Protein AF-0000000086765419 (afdb_homodimer)

Nearest PDB structures (foldseek):
  8h0s-assembly2_B  TM=5.402E-01  e=1.081E+00  Bacillus subtilis subsp. subtilis str. 168
  8uce-assembly1_B-2  TM=3.178E-01  e=6.151E-01  Palaeococcus pacificus DY20341
  8ucg-assembly1_B  TM=3.164E-01  e=6.151E-01  Palaeococcus pacificus DY20341
  8uch-assembly1_A-2  TM=3.192E-01  e=7.904E-01  Palaeococcus pacificus DY20341
  8ucf-assembly1_A  TM=3.207E-01  e=1.081E+00  Palaeococcus pacificus DY20341

InterPro domains:
  IPR036867 R3H domain superfamily [SSF82708] (39-139)
  IPR039629 R3H domain-containing protein 4 [PTHR32019] (13-145)

Foldseek 3Di:
DVVVVVVVVVVVVVVVQPPDDDVSVVVVVVVVVVVVVVLVVDDPVVNVVVVVVPCLVVLVVLLVVVVVCLVPDDAPDKDKDWDADPVSVVSSCVSCVVQQKDKDWDWDDDDPDITIMIIIHHDNPDRRDDDPQHPSNVVVCVVVVND/DVVVVVVVVVVVVVVVQPPDDPVSVVVVVVVVVVVVVVLVVDDPVVNVVVVVVPCLVVLVVLLVVVVVCLVPDDAPDKDKDWDADPVSVVSSCVSCVVQQKDKDWDWDDDDPDITIMMIIHHDNPDRRDDDPQHPSNVVVCVVVVND

Secondary structure (DSSP, 8-state):
-HHHHHHHHHHHHHHHHHTS-HHHHHHHHHHHHHHHHHHHHS-HHHHHHHHHTT-HHHHHHHHHHHHHHHHH--TT-EEEE---SHHHHHHHHHHHHHTTEEEEEEEEEETTEEEEEEEEEE-SSS-----SS-HHHHHHHHHTT--/-HHHHHHHHHHHHHHHHHTS-HHHHHHHHHHHHHHHHHHHHS-HHHHHHHHHTT-HHHHHHHHHHHHHHHHH--TT-EEEE---SHHHHHHHHHHHHHTTEEEEEEEEEETTEEEEEEEEEE-SSS-----SS-HHHHHHHHHTT--

pLDDT: mean 82.77, std 20.21, range [25.3, 98.31]

Structure (mmCIF, N/CA/C/O backbone):
data_AF-0000000086765419-model_v1
#
loop_
_entity.id
_entity.type
_entity.pdbx_description
1 polymer 'R3H-associated N-terminal domain-containing protein'
#
loop_
_atom_site.group_PDB
_atom_site.id
_atom_site.type_symbol
_atom_site.label_atom_id
_atom_site.label_alt_id
_atom_site.label_comp_id
_atom_site.label_asym_id
_atom_site.label_entity_id
_atom_site.label_seq_id
_atom_site.pdbx_PDB_ins_code
_atom_site.Cartn_x
_atom_site.Cartn_y
_atom_site.Cartn_z
_atom_site.occupancy
_atom_site.B_iso_or_equiv
_atom_site.auth_seq_id
_atom_site.auth_comp_id
_atom_site.auth_asym_id
_atom_site.auth_atom_id
_atom_site.pdbx_PDB_model_num
ATOM 1 N N . MET A 1 1 ? 11.898 -4.883 -21.031 1 25.3 1 MET A N 1
ATOM 2 C CA . MET A 1 1 ? 11.578 -3.662 -21.766 1 25.3 1 MET A CA 1
ATOM 3 C C . MET A 1 1 ? 10.797 -2.691 -20.891 1 25.3 1 MET A C 1
ATOM 5 O O . MET A 1 1 ? 11.008 -1.48 -20.938 1 25.3 1 MET A O 1
ATOM 9 N N . GLY A 1 2 ? 9.953 -3.377 -19.969 1 27.67 2 GLY A N 1
ATOM 10 C CA . GLY A 1 2 ? 9.031 -2.561 -19.203 1 27.67 2 GLY A CA 1
ATOM 11 C C . GLY A 1 2 ? 9.688 -1.867 -18.031 1 27.67 2 GLY A C 1
ATOM 12 O O . GLY A 1 2 ? 9.367 -0.717 -17.719 1 27.67 2 GLY A O 1
ATOM 13 N N . VAL A 1 3 ? 10.648 -2.451 -17.406 1 37.22 3 VAL A N 1
ATOM 14 C CA . VAL A 1 3 ? 11.398 -1.796 -16.328 1 37.22 3 VAL A CA 1
ATOM 15 C C . VAL A 1 3 ? 12.289 -0.704 -16.922 1 37.22 3 VAL A C 1
ATOM 17 O O . VAL A 1 3 ? 12.539 0.318 -16.281 1 37.22 3 VAL A O 1
ATOM 20 N N . LYS A 1 4 ? 12.812 -0.975 -18.156 1 37.88 4 LYS A N 1
ATOM 21 C CA . LYS A 1 4 ? 13.648 -0.002 -18.844 1 37.88 4 LYS A CA 1
ATOM 22 C C . LYS A 1 4 ? 12.844 1.217 -19.281 1 37.88 4 LYS A C 1
ATOM 24 O O . LYS A 1 4 ? 13.336 2.346 -19.234 1 37.88 4 LYS A O 1
ATOM 29 N N . PHE A 1 5 ? 11.625 0.932 -19.609 1 36.12 5 PHE A N 1
ATOM 30 C CA . PHE A 1 5 ? 10.781 2.012 -20.125 1 36.12 5 PHE A CA 1
ATOM 31 C C . PHE A 1 5 ? 10.375 2.951 -19 1 36.12 5 PHE A C 1
ATOM 33 O O . PHE A 1 5 ? 10.406 4.172 -19.156 1 36.12 5 PHE A O 1
ATOM 40 N N . LEU A 1 6 ? 10.031 2.348 -17.844 1 35.12 6 LEU A N 1
ATOM 41 C CA . LEU A 1 6 ? 9.633 3.221 -16.75 1 35.12 6 LEU A CA 1
ATOM 42 C C . LEU A 1 6 ? 10.828 3.996 -16.203 1 35.12 6 LEU A C 1
ATOM 44 O O . LEU A 1 6 ? 10.703 5.172 -15.859 1 35.12 6 LEU A O 1
ATOM 48 N N . LYS A 1 7 ? 11.969 3.373 -16.234 1 38.31 7 LYS A N 1
ATOM 49 C CA . LYS A 1 7 ? 13.211 4.074 -15.914 1 38.31 7 LYS A CA 1
ATOM 50 C C . LYS A 1 7 ? 13.469 5.207 -16.906 1 38.31 7 LYS A C 1
ATOM 52 O O . LYS A 1 7 ? 13.891 6.297 -16.516 1 38.31 7 LYS A O 1
ATOM 57 N N . PHE A 1 8 ? 13.18 4.906 -18.125 1 38.75 8 PHE A N 1
ATOM 58 C CA . PHE A 1 8 ? 13.469 5.855 -19.203 1 38.75 8 PHE A CA 1
ATOM 59 C C . PHE A 1 8 ? 12.531 7.055 -19.125 1 38.75 8 PHE A C 1
ATOM 61 O O . PHE A 1 8 ? 12.961 8.195 -19.312 1 38.75 8 PHE A O 1
ATOM 68 N N . ILE A 1 9 ? 11.273 6.84 -18.922 1 40.09 9 ILE A N 1
ATOM 69 C CA . ILE A 1 9 ? 10.352 7.973 -18.875 1 40.09 9 ILE A CA 1
ATOM 70 C C . ILE A 1 9 ? 10.664 8.836 -17.656 1 40.09 9 ILE A C 1
ATOM 72 O O . ILE A 1 9 ? 10.648 10.07 -17.75 1 40.09 9 ILE A O 1
ATOM 76 N N . TRP A 1 10 ? 11.117 8.195 -16.656 1 38.34 10 TRP A N 1
ATOM 77 C CA . TRP A 1 10 ? 11.414 8.906 -15.422 1 38.34 10 TRP A CA 1
ATOM 78 C C . TRP A 1 10 ? 12.711 9.695 -15.539 1 38.34 10 TRP A C 1
ATOM 80 O O . TRP A 1 10 ? 12.781 10.852 -15.117 1 38.34 10 TRP A O 1
ATOM 90 N N . VAL A 1 11 ? 13.672 9.141 -16.219 1 43.53 11 VAL A N 1
ATOM 91 C CA . VAL A 1 11 ? 14.93 9.844 -16.469 1 43.53 11 VAL A CA 1
ATOM 92 C C . VAL A 1 11 ? 14.688 11.031 -17.391 1 43.53 11 VAL A C 1
ATOM 94 O O . VAL A 1 11 ? 15.273 12.102 -17.203 1 43.53 11 VAL A O 1
ATOM 97 N N . THR A 1 12 ? 13.836 10.797 -18.281 1 42.25 12 THR A N 1
ATOM 98 C CA . THR A 1 12 ? 13.617 11.875 -19.234 1 42.25 12 THR A CA 1
ATOM 99 C C . THR A 1 12 ? 12.891 13.047 -18.578 1 42.25 12 THR A C 1
ATOM 101 O O . THR A 1 12 ? 13.18 14.211 -18.875 1 42.25 12 THR A O 1
ATOM 104 N N . ILE A 1 13 ? 11.961 12.773 -17.688 1 42.94 13 ILE A N 1
ATOM 105 C CA . ILE A 1 13 ? 11.227 13.867 -17.062 1 42.94 13 ILE A CA 1
ATOM 106 C C . ILE A 1 13 ? 12.133 14.602 -16.078 1 42.94 13 ILE A C 1
ATOM 108 O O . ILE A 1 13 ? 12.148 15.836 -16.031 1 42.94 13 ILE A O 1
ATOM 112 N N . ILE A 1 14 ? 12.977 13.859 -15.438 1 41.88 14 ILE A N 1
ATOM 113 C CA . ILE A 1 14 ? 13.891 14.5 -14.5 1 41.88 14 ILE A CA 1
ATOM 114 C C . ILE A 1 14 ? 14.898 15.359 -15.266 1 41.88 14 ILE A C 1
ATOM 116 O O . ILE A 1 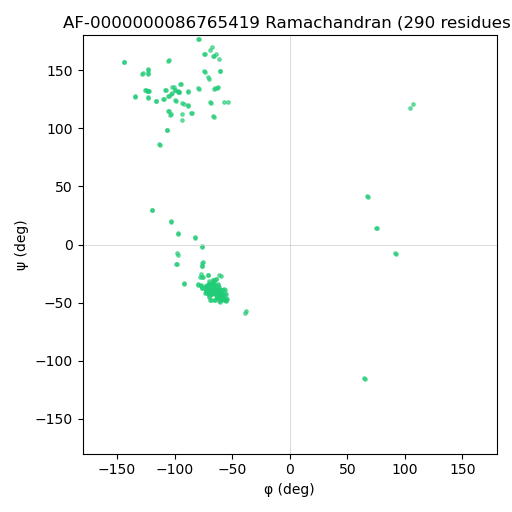14 ? 15.188 16.484 -14.875 1 41.88 14 ILE A O 1
ATOM 120 N N . LYS A 1 15 ? 15.453 14.758 -16.281 1 43.38 15 LYS A N 1
ATOM 121 C CA . LYS A 1 15 ? 16.438 15.516 -17.047 1 43.38 15 LYS A CA 1
ATOM 122 C C . LYS A 1 15 ? 15.836 16.812 -17.578 1 43.38 15 LYS A C 1
ATOM 124 O O . LYS A 1 15 ? 16.516 17.844 -17.625 1 43.38 15 LYS A O 1
ATOM 129 N N . ALA A 1 16 ? 14.602 16.641 -17.969 1 39.47 16 ALA A N 1
ATOM 130 C CA . ALA A 1 16 ? 13.961 17.859 -18.484 1 39.47 16 ALA A CA 1
ATOM 131 C C . ALA A 1 16 ? 13.789 18.906 -17.391 1 39.47 16 ALA A C 1
ATOM 133 O O . ALA A 1 16 ? 13.93 20.094 -17.625 1 39.47 16 ALA A O 1
ATOM 134 N N . LEU A 1 17 ? 13.523 18.438 -16.141 1 41.81 17 LEU A N 1
ATOM 135 C CA . LEU A 1 17 ? 13.344 19.391 -15.047 1 41.81 17 LEU A CA 1
ATOM 136 C C . LEU A 1 17 ? 14.695 19.922 -14.562 1 41.81 17 LEU A C 1
ATOM 138 O O . LEU A 1 17 ? 14.758 20.984 -13.953 1 41.81 17 LEU A O 1
ATOM 142 N N . GLU A 1 18 ? 15.719 19.188 -14.695 1 45.47 18 GLU A N 1
ATOM 143 C CA . GLU A 1 18 ? 17.047 19.625 -14.266 1 45.47 18 GLU A CA 1
ATOM 144 C C . GLU A 1 18 ? 17.562 20.781 -15.117 1 45.47 18 GLU A C 1
ATOM 146 O O . GLU A 1 18 ? 18.484 21.484 -14.719 1 45.47 18 GLU A O 1
ATOM 151 N N . SER A 1 19 ? 17.266 20.859 -16.312 1 39.88 19 SER A N 1
ATOM 152 C CA . SER A 1 19 ? 17.922 21.859 -17.125 1 39.88 19 SER A CA 1
ATOM 153 C C . SER A 1 19 ? 17.547 23.281 -16.688 1 39.88 19 SER A C 1
ATOM 155 O O . SER A 1 19 ? 18.047 24.266 -17.234 1 39.88 19 SER A O 1
ATOM 157 N N . SER A 1 20 ? 16.375 23.547 -16.172 1 43.56 20 SER A N 1
ATOM 158 C CA . SER A 1 20 ? 16.125 24.984 -16.172 1 43.56 20 SER A CA 1
ATOM 159 C C . SER A 1 20 ? 17.031 25.688 -15.172 1 43.56 20 SER A C 1
ATOM 161 O O . SER A 1 20 ? 17.531 25.078 -14.219 1 43.56 20 SER A O 1
ATOM 163 N N . SER A 1 21 ? 17.188 27.219 -15.164 1 47 21 SER A N 1
ATOM 164 C CA . SER A 1 21 ? 18.094 28.328 -14.875 1 47 21 SER A CA 1
ATOM 165 C C . SER A 1 21 ? 18.453 28.391 -13.398 1 47 21 SER A C 1
ATOM 167 O O . SER A 1 21 ? 17.75 27.797 -12.562 1 47 21 SER A O 1
ATOM 169 N N . SER A 1 22 ? 19.531 29.141 -12.945 1 48.66 22 SER A N 1
ATOM 170 C CA . SER A 1 22 ? 20.219 29.438 -11.695 1 48.66 22 SER A CA 1
ATOM 171 C C . SER A 1 22 ? 19.234 29.594 -10.539 1 48.66 22 SER A C 1
ATOM 173 O O . SER A 1 22 ? 19.438 29.047 -9.461 1 48.66 22 SER A O 1
ATOM 175 N N . LYS A 1 23 ? 18.266 30.547 -10.594 1 52.06 23 LYS A N 1
ATOM 176 C CA . LYS A 1 23 ? 17.25 30.812 -9.594 1 52.06 23 LYS A CA 1
ATOM 177 C C . LYS A 1 23 ? 16.344 29.609 -9.391 1 52.06 23 LYS A C 1
ATOM 179 O O . LYS A 1 23 ? 15.836 29.375 -8.281 1 52.06 23 LYS A O 1
ATOM 184 N N . ARG A 1 24 ? 16.266 28.844 -10.422 1 54.75 24 ARG A N 1
ATOM 185 C CA . ARG A 1 24 ? 15.43 27.641 -10.375 1 54.75 24 ARG A CA 1
ATOM 186 C C . ARG A 1 24 ? 16.094 26.547 -9.555 1 54.75 24 ARG A C 1
ATOM 188 O O . ARG A 1 24 ? 15.43 25.812 -8.828 1 54.75 24 ARG A O 1
ATOM 195 N N . LYS A 1 25 ? 17.406 26.703 -9.617 1 62.25 25 LYS A N 1
ATOM 196 C CA . LYS A 1 25 ? 18.156 25.719 -8.836 1 62.25 25 LYS A CA 1
ATOM 197 C C . LYS A 1 25 ? 18.031 26 -7.34 1 62.25 25 LYS A C 1
ATOM 199 O O . LYS A 1 25 ? 17.891 25.062 -6.543 1 62.25 25 LYS A O 1
ATOM 204 N N . GLY A 1 26 ? 18.062 27.359 -7.043 1 64.62 26 GLY A N 1
ATOM 205 C CA . GLY A 1 26 ? 17.922 27.719 -5.637 1 64.62 26 GLY A CA 1
ATOM 206 C C . GLY A 1 26 ? 16.578 27.312 -5.055 1 64.62 26 GLY A C 1
ATOM 207 O O . GLY A 1 26 ? 16.5 26.828 -3.93 1 64.62 26 GLY A O 1
ATOM 208 N N . ARG A 1 27 ? 15.555 27.578 -5.727 1 75.56 27 ARG A N 1
ATOM 209 C CA . ARG A 1 27 ? 14.203 27.266 -5.285 1 75.56 27 ARG A CA 1
ATOM 210 C C . ARG A 1 27 ? 13.969 25.75 -5.25 1 75.56 27 ARG A C 1
ATOM 212 O O . ARG A 1 27 ? 13.32 25.25 -4.336 1 75.56 27 ARG A O 1
ATOM 219 N N . VAL A 1 28 ? 14.594 25.094 -6.234 1 73.62 28 VAL A N 1
ATOM 220 C CA . VAL A 1 28 ? 14.461 23.641 -6.277 1 73.62 28 VAL A CA 1
ATOM 221 C C . VAL A 1 28 ? 15.133 23.031 -5.051 1 73.62 28 VAL A C 1
ATOM 223 O O . VAL A 1 28 ? 14.594 22.109 -4.43 1 73.62 28 VAL A O 1
ATOM 226 N N . ASP A 1 29 ? 16.172 23.656 -4.68 1 80.81 29 ASP A N 1
ATOM 227 C CA . ASP A 1 29 ? 16.891 23.156 -3.514 1 80.81 29 ASP A CA 1
ATOM 228 C C . ASP A 1 29 ? 16.109 23.438 -2.229 1 80.81 29 ASP A C 1
ATOM 230 O O . ASP A 1 29 ? 16.078 22.594 -1.326 1 80.81 29 ASP A O 1
ATOM 234 N N . ALA A 1 30 ? 15.508 24.562 -2.15 1 87.69 30 ALA A N 1
ATOM 235 C CA . ALA A 1 30 ? 14.727 24.906 -0.968 1 87.69 30 ALA A CA 1
ATOM 236 C C . ALA A 1 30 ? 13.516 23.984 -0.831 1 87.69 30 ALA A C 1
ATOM 238 O O . ALA A 1 30 ? 13.18 23.547 0.273 1 87.69 30 ALA A O 1
ATOM 239 N N . ASP A 1 31 ? 12.938 23.672 -1.945 1 87.5 31 ASP A N 1
ATOM 240 C CA . ASP A 1 31 ? 11.789 22.781 -1.94 1 87.5 31 ASP A CA 1
ATOM 241 C C . ASP A 1 31 ? 12.188 21.375 -1.508 1 87.5 31 ASP A C 1
ATOM 243 O O . ASP A 1 31 ? 11.453 20.719 -0.766 1 87.5 31 ASP A O 1
ATOM 247 N N . LYS A 1 32 ? 13.297 20.953 -1.994 1 85.75 32 LYS A N 1
ATOM 248 C CA . LYS A 1 32 ? 13.797 19.641 -1.629 1 85.75 32 LYS A CA 1
ATOM 249 C C . LYS A 1 32 ? 14.078 19.547 -0.132 1 85.75 32 LYS A C 1
ATOM 251 O O . LYS A 1 32 ? 13.711 18.562 0.518 1 85.75 32 LYS A O 1
ATOM 256 N N . MET A 1 33 ? 14.633 20.562 0.408 1 89.19 33 MET A N 1
ATOM 257 C CA . MET A 1 33 ? 14.953 20.562 1.833 1 89.19 33 MET A CA 1
ATOM 258 C C . MET A 1 33 ? 13.68 20.609 2.674 1 89.19 33 MET A C 1
ATOM 260 O O . MET A 1 33 ? 13.602 19.953 3.723 1 89.19 33 MET A O 1
ATOM 264 N N . ALA A 1 34 ? 12.758 21.344 2.238 1 90.62 34 ALA A N 1
ATOM 265 C CA . ALA A 1 34 ? 11.508 21.469 2.973 1 90.62 34 ALA A CA 1
ATOM 266 C C . ALA A 1 34 ? 10.789 20.125 3.057 1 90.62 34 ALA A C 1
ATOM 268 O O . ALA A 1 34 ? 10.281 19.75 4.117 1 90.62 34 ALA A O 1
ATOM 269 N N . VAL A 1 35 ? 10.797 19.438 1.928 1 91.69 35 VAL A N 1
ATOM 270 C CA . VAL A 1 35 ? 10.07 18.172 1.899 1 91.69 35 VAL A CA 1
ATOM 271 C C . VAL A 1 35 ? 10.828 17.109 2.699 1 91.69 35 VAL A C 1
ATOM 273 O O . VAL A 1 35 ? 10.219 16.281 3.373 1 91.69 35 VAL A O 1
ATOM 276 N N . LEU A 1 36 ? 12.086 17.156 2.633 1 91 36 LEU A N 1
ATOM 277 C CA . LEU A 1 36 ? 12.875 16.203 3.416 1 91 36 LEU A CA 1
ATOM 278 C C . LEU A 1 36 ? 12.68 16.453 4.91 1 91 36 LEU A C 1
ATOM 280 O O . LEU A 1 36 ? 12.562 15.492 5.684 1 91 36 LEU A O 1
ATOM 284 N N . THR A 1 37 ? 12.609 17.672 5.281 1 91.31 37 THR A N 1
ATOM 285 C CA . THR A 1 37 ? 12.352 18.031 6.672 1 91.31 37 THR A CA 1
ATOM 286 C C . THR A 1 37 ? 10.969 17.531 7.102 1 91.31 37 THR A C 1
ATOM 288 O O . THR A 1 37 ? 10.805 17 8.195 1 91.31 37 THR A O 1
ATOM 291 N N . ALA A 1 38 ? 9.992 17.75 6.266 1 93.94 38 ALA A N 1
ATOM 292 C CA . ALA A 1 38 ? 8.633 17.281 6.539 1 93.94 38 ALA A CA 1
ATOM 293 C C . ALA A 1 38 ? 8.594 15.766 6.691 1 93.94 38 ALA A C 1
ATOM 295 O O . ALA A 1 38 ? 7.98 15.25 7.625 1 93.94 38 ALA A O 1
ATOM 296 N N . TRP A 1 39 ? 9.312 15.062 5.801 1 93.94 39 TRP A N 1
ATOM 297 C CA . TRP A 1 39 ? 9.359 13.609 5.82 1 93.94 39 TRP A CA 1
ATOM 298 C C . TRP A 1 39 ? 10.008 13.102 7.105 1 93.94 39 TRP A C 1
ATOM 300 O O . TRP A 1 39 ? 9.609 12.062 7.641 1 93.94 39 TRP A O 1
ATOM 310 N N . HIS A 1 40 ? 10.859 13.836 7.633 1 93.25 40 HIS A N 1
ATOM 311 C CA . HIS A 1 40 ? 11.562 13.445 8.852 1 93.25 40 HIS A CA 1
ATOM 312 C C . HIS A 1 40 ? 10.664 13.602 10.078 1 93.25 40 HIS A C 1
ATOM 314 O O . HIS A 1 40 ? 10.953 13.039 11.133 1 93.25 40 HIS A O 1
ATOM 320 N N . ARG A 1 41 ? 9.617 14.367 9.93 1 93.44 41 ARG A N 1
ATOM 321 C CA . ARG A 1 41 ? 8.664 14.508 11.031 1 93.44 41 ARG A CA 1
ATOM 322 C C . ARG A 1 41 ? 7.859 13.227 11.219 1 93.44 41 ARG A C 1
ATOM 324 O O . ARG A 1 41 ? 7.32 12.977 12.305 1 93.44 41 ARG A O 1
ATOM 331 N N . VAL A 1 42 ? 7.73 12.492 10.172 1 95.5 42 VAL A N 1
ATOM 332 C CA . VAL A 1 42 ? 6.914 11.281 10.203 1 95.5 42 VAL A CA 1
ATOM 333 C C . VAL A 1 42 ? 7.699 10.148 10.852 1 95.5 42 VAL A C 1
ATOM 335 O O . VAL A 1 42 ? 8.875 9.93 10.539 1 95.5 42 VAL A O 1
ATOM 338 N N . ASP A 1 43 ? 7.07 9.477 11.703 1 92.62 43 ASP A N 1
ATOM 339 C CA . ASP A 1 43 ? 7.742 8.391 12.406 1 92.62 43 ASP A CA 1
ATOM 340 C C . ASP A 1 43 ? 8.094 7.254 11.445 1 92.62 43 ASP A C 1
ATOM 342 O O . ASP A 1 43 ? 7.465 7.105 10.391 1 92.62 43 ASP A O 1
ATOM 346 N N . CYS A 1 44 ? 9.039 6.359 11.875 1 91.81 44 CYS A N 1
ATOM 347 C CA . CYS A 1 44 ? 9.617 5.344 11 1 91.81 44 CYS A CA 1
ATOM 348 C C . CYS A 1 44 ? 8.562 4.328 10.57 1 91.81 44 CYS A C 1
ATOM 350 O O . CYS A 1 44 ? 8.461 3.994 9.391 1 91.81 44 CYS A O 1
ATOM 352 N N . ARG A 1 45 ? 7.797 3.842 11.555 1 93.12 45 ARG A N 1
ATOM 353 C CA . ARG A 1 45 ? 6.766 2.854 11.258 1 93.12 45 ARG A CA 1
ATOM 354 C C . ARG A 1 45 ? 5.75 3.404 10.266 1 93.12 45 ARG A C 1
ATOM 356 O O . ARG A 1 45 ? 5.348 2.711 9.328 1 93.12 45 ARG A O 1
ATOM 363 N N . THR A 1 46 ? 5.395 4.629 10.484 1 94.88 46 THR A N 1
ATOM 364 C CA . THR A 1 46 ? 4.434 5.301 9.609 1 94.88 46 THR A CA 1
ATOM 365 C C . THR A 1 46 ? 5.035 5.543 8.227 1 94.88 46 THR A C 1
ATOM 367 O O . THR A 1 46 ? 4.34 5.441 7.219 1 94.88 46 THR A O 1
ATOM 370 N N . ARG A 1 47 ? 6.293 5.82 8.195 1 94.69 47 ARG A N 1
ATOM 371 C CA . ARG A 1 47 ? 6.973 5.984 6.914 1 94.69 47 ARG A CA 1
ATOM 372 C C . ARG A 1 47 ? 6.887 4.707 6.082 1 94.69 47 ARG A C 1
ATOM 374 O O . ARG A 1 47 ? 6.562 4.754 4.895 1 94.69 47 ARG A O 1
ATOM 381 N N . ASP A 1 48 ? 7.098 3.652 6.742 1 94.44 48 ASP A N 1
ATOM 382 C CA . ASP A 1 48 ? 7.027 2.371 6.047 1 94.44 48 ASP A CA 1
ATOM 383 C C . ASP A 1 48 ? 5.617 2.107 5.523 1 94.44 48 ASP A C 1
ATOM 385 O O . ASP A 1 48 ? 5.445 1.665 4.383 1 94.44 48 ASP A O 1
ATOM 389 N N . ALA A 1 49 ? 4.668 2.387 6.348 1 96.12 49 ALA A N 1
ATOM 390 C CA . ALA A 1 49 ? 3.273 2.188 5.953 1 96.12 49 ALA A CA 1
ATOM 391 C C . ALA A 1 49 ? 2.918 3.047 4.742 1 96.12 49 ALA A C 1
ATOM 393 O O . ALA A 1 49 ? 2.266 2.574 3.811 1 96.12 49 ALA A O 1
ATOM 394 N N . LEU A 1 50 ? 3.396 4.273 4.73 1 96.31 50 LEU A N 1
ATOM 395 C CA . LEU A 1 50 ? 3.113 5.191 3.633 1 96.31 50 LEU A CA 1
ATOM 396 C C . LEU A 1 50 ? 3.797 4.727 2.35 1 96.31 50 LEU A C 1
ATOM 398 O O . LEU A 1 50 ? 3.174 4.691 1.287 1 96.31 50 LEU A O 1
ATOM 402 N N . ARG A 1 51 ? 5.02 4.301 2.479 1 93.88 51 ARG A N 1
ATOM 403 C CA . ARG A 1 51 ? 5.742 3.828 1.305 1 93.88 51 ARG A CA 1
ATOM 404 C C . ARG A 1 51 ? 5.078 2.592 0.708 1 93.88 51 ARG A C 1
ATOM 406 O O . ARG A 1 51 ? 4.945 2.48 -0.512 1 93.88 51 ARG A O 1
ATOM 413 N N . ARG A 1 52 ? 4.633 1.768 1.507 1 94.12 52 ARG A N 1
ATOM 414 C CA . ARG A 1 52 ? 4.082 0.485 1.084 1 94.12 52 ARG A CA 1
ATOM 415 C C . ARG A 1 52 ? 2.689 0.659 0.489 1 94.12 52 ARG A C 1
ATOM 417 O O . ARG A 1 52 ? 2.189 -0.23 -0.204 1 94.12 52 ARG A O 1
ATOM 424 N N . SER A 1 53 ? 2.059 1.79 0.713 1 94.62 53 SER A N 1
ATOM 425 C CA . SER A 1 53 ? 0.735 2.072 0.165 1 94.62 53 SER A CA 1
ATOM 426 C C . SER A 1 53 ? 0.813 2.414 -1.318 1 94.62 53 SER A C 1
ATOM 428 O O . SER A 1 53 ? -0.216 2.543 -1.986 1 94.62 53 SER A O 1
ATOM 430 N N . PHE A 1 54 ? 2.004 2.455 -1.92 1 92.69 54 PHE A N 1
ATOM 431 C CA . PHE A 1 54 ? 2.201 2.867 -3.305 1 92.69 54 PHE A CA 1
ATOM 432 C C . PHE A 1 54 ? 2.826 1.743 -4.121 1 92.69 54 PHE A C 1
ATOM 434 O O . PHE A 1 54 ? 3.508 1.997 -5.117 1 92.69 54 PHE A O 1
ATOM 441 N N . LEU A 1 55 ? 2.555 0.502 -3.746 1 93.25 55 LEU A N 1
ATOM 442 C CA . LEU A 1 55 ? 3.238 -0.614 -4.391 1 93.25 55 LEU A CA 1
ATOM 443 C C . LEU A 1 55 ? 2.326 -1.3 -5.402 1 93.25 55 LEU A C 1
ATOM 445 O O . LEU A 1 55 ? 2.57 -2.445 -5.785 1 93.25 55 LEU A O 1
ATOM 449 N N . SER A 1 56 ? 1.274 -0.657 -5.875 1 92.69 56 SER A N 1
ATOM 450 C CA . SER A 1 56 ? 0.359 -1.267 -6.836 1 92.69 56 SER A CA 1
ATOM 451 C C . SER A 1 56 ? 1.078 -1.636 -8.125 1 92.69 56 SER A C 1
ATOM 453 O O . SER A 1 56 ? 0.825 -2.695 -8.703 1 92.69 56 SER A O 1
ATOM 455 N N . ASP A 1 57 ? 1.99 -0.795 -8.57 1 92.62 57 ASP A N 1
ATOM 456 C CA . ASP A 1 57 ? 2.727 -1.066 -9.797 1 92.62 57 ASP A CA 1
ATOM 457 C C . ASP A 1 57 ? 3.613 -2.301 -9.648 1 92.62 57 ASP A C 1
ATOM 459 O O . ASP A 1 57 ? 3.787 -3.066 -10.602 1 92.62 57 ASP A O 1
ATOM 463 N N . LEU A 1 58 ? 4.219 -2.361 -8.523 1 93.88 58 LEU A N 1
ATOM 464 C CA . LEU A 1 58 ? 5.051 -3.531 -8.258 1 93.88 58 LEU A CA 1
ATOM 465 C C . LEU A 1 58 ? 4.223 -4.809 -8.312 1 93.88 58 LEU A C 1
ATOM 467 O O . LEU A 1 58 ? 4.617 -5.789 -8.945 1 93.88 58 LEU A O 1
ATOM 471 N N . VAL A 1 59 ? 3.09 -4.789 -7.648 1 97 59 VAL A N 1
ATOM 472 C CA . VAL A 1 59 ? 2.195 -5.945 -7.633 1 97 59 VAL A CA 1
ATOM 473 C C . VAL A 1 59 ? 1.767 -6.285 -9.055 1 97 59 VAL A C 1
ATOM 475 O O . VAL A 1 59 ? 1.76 -7.453 -9.445 1 97 59 VAL A O 1
ATOM 478 N N . TYR A 1 60 ? 1.417 -5.273 -9.734 1 95.75 60 TYR A N 1
ATOM 479 C CA . TYR A 1 60 ? 1.047 -5.461 -11.133 1 95.75 60 TYR A CA 1
ATOM 480 C C . TYR A 1 60 ? 2.17 -6.141 -11.914 1 95.75 60 TYR A C 1
ATOM 482 O O . TYR A 1 60 ? 1.93 -7.09 -12.656 1 95.75 60 TYR A O 1
ATOM 490 N N . GLY A 1 61 ? 3.34 -5.664 -11.758 1 95.81 61 GLY A N 1
ATOM 491 C CA . GLY A 1 61 ? 4.48 -6.25 -12.445 1 95.81 61 GLY A CA 1
ATOM 492 C C . GLY A 1 61 ? 4.715 -7.703 -12.086 1 95.81 61 GLY A C 1
ATOM 493 O O . GLY A 1 61 ? 4.949 -8.539 -12.961 1 95.81 61 GLY A O 1
ATOM 494 N N . TYR A 1 62 ? 4.73 -7.969 -10.812 1 97.12 62 TYR A N 1
ATOM 495 C CA . TYR A 1 62 ? 4.875 -9.352 -10.367 1 97.12 62 TYR A CA 1
ATOM 496 C C . TYR A 1 62 ? 3.799 -10.234 -10.977 1 97.12 62 TYR A C 1
ATOM 498 O O . TYR A 1 62 ? 4.086 -11.344 -11.438 1 97.12 62 TYR A O 1
ATOM 506 N N . GLU A 1 63 ? 2.545 -9.766 -10.898 1 98 63 GLU A N 1
ATOM 507 C CA . GLU A 1 63 ? 1.439 -10.562 -11.43 1 98 63 GLU A CA 1
ATOM 508 C C . GLU A 1 63 ? 1.63 -10.852 -12.914 1 98 63 GLU A C 1
ATOM 510 O O . GLU A 1 63 ? 1.398 -11.977 -13.359 1 98 63 GLU A O 1
ATOM 515 N N . GLU A 1 64 ? 2.002 -9.812 -13.664 1 96.75 64 GLU A N 1
ATOM 516 C CA . GLU A 1 64 ? 2.24 -10.008 -15.094 1 96.75 64 GLU A CA 1
ATOM 517 C C . GLU A 1 64 ? 3.314 -11.07 -15.336 1 96.75 64 GLU A C 1
ATOM 519 O O . GLU A 1 64 ? 3.164 -11.922 -16.219 1 96.75 64 GLU A O 1
ATOM 524 N N . CYS A 1 65 ? 4.375 -10.984 -14.602 1 96.56 65 CYS A N 1
ATOM 525 C CA . CYS A 1 65 ? 5.473 -11.938 -14.703 1 96.56 65 CYS A CA 1
ATOM 526 C C . CYS A 1 65 ? 5.004 -13.352 -14.391 1 96.56 65 CYS A C 1
ATOM 528 O O . CYS A 1 65 ? 5.289 -14.289 -15.141 1 96.56 65 CYS A O 1
ATOM 530 N N . ILE A 1 66 ? 4.262 -13.508 -13.391 1 97.25 66 ILE A N 1
ATOM 531 C CA . ILE A 1 66 ? 3.799 -14.812 -12.93 1 97.25 66 ILE A CA 1
ATOM 532 C C . ILE A 1 66 ? 2.818 -15.398 -13.945 1 97.25 66 ILE A C 1
ATOM 534 O O . ILE A 1 66 ? 2.877 -16.594 -14.258 1 97.25 66 ILE A O 1
ATOM 538 N N . ARG A 1 67 ? 1.909 -14.562 -14.461 1 96.75 67 ARG A N 1
ATOM 539 C CA . ARG A 1 67 ? 0.953 -15.039 -15.453 1 96.75 67 ARG A CA 1
ATOM 540 C C . ARG A 1 67 ? 1.663 -15.469 -16.734 1 96.75 67 ARG A C 1
ATOM 542 O O . ARG A 1 67 ? 1.302 -16.484 -17.344 1 96.75 67 ARG A O 1
ATOM 549 N N . ALA A 1 68 ? 2.656 -14.68 -17.141 1 96.25 68 ALA A N 1
ATOM 550 C CA . ALA A 1 68 ? 3.445 -15.062 -18.312 1 96.25 68 ALA A CA 1
ATOM 551 C C . ALA A 1 68 ? 4.133 -16.406 -18.094 1 96.25 68 ALA A C 1
ATOM 553 O O . ALA A 1 68 ? 4.148 -17.266 -18.984 1 96.25 68 ALA A O 1
ATOM 554 N N . PHE A 1 69 ? 4.668 -16.578 -16.953 1 96.38 69 PHE A N 1
ATOM 555 C CA . PHE A 1 69 ? 5.336 -17.828 -16.609 1 96.38 69 PHE A CA 1
ATOM 556 C C . PHE A 1 69 ? 4.367 -19 -16.703 1 96.38 69 PHE A C 1
ATOM 558 O O . PHE A 1 69 ? 4.711 -20.062 -17.25 1 96.38 69 PHE A O 1
ATOM 565 N N . ILE A 1 70 ? 3.186 -18.844 -16.172 1 94.88 70 ILE A N 1
ATOM 566 C CA . ILE A 1 70 ? 2.191 -19.906 -16.172 1 94.88 70 ILE A CA 1
ATOM 567 C C . ILE A 1 70 ? 1.81 -20.266 -17.609 1 94.88 70 ILE A C 1
ATOM 569 O O . ILE A 1 70 ? 1.672 -21.438 -17.953 1 94.88 70 ILE A O 1
ATOM 573 N N . LYS A 1 71 ? 1.661 -19.281 -18.438 1 93.62 71 LYS A N 1
ATOM 574 C CA . LYS A 1 71 ? 1.218 -19.484 -19.812 1 93.62 71 LYS A CA 1
ATOM 575 C C . LYS A 1 71 ? 2.309 -20.141 -20.641 1 93.62 71 LYS A C 1
ATOM 577 O O . LYS A 1 71 ? 2.02 -20.984 -21.5 1 93.62 71 LYS A O 1
ATOM 582 N N . GLU A 1 72 ? 3.529 -19.766 -20.406 1 92.44 72 GLU A N 1
ATOM 583 C CA . GLU A 1 72 ? 4.605 -20.109 -21.328 1 92.44 72 GLU A CA 1
ATOM 584 C C . GLU A 1 72 ? 5.375 -21.328 -20.828 1 92.44 72 GLU A C 1
ATOM 586 O O . GLU A 1 72 ? 6.078 -21.984 -21.609 1 92.44 72 GLU A O 1
ATOM 591 N N . SER A 1 73 ? 5.227 -21.641 -19.625 1 88 73 SER A N 1
ATOM 592 C CA . SER A 1 73 ? 6.098 -22.672 -19.062 1 88 73 SER A CA 1
ATOM 593 C C . SER A 1 73 ? 5.441 -24.031 -19.125 1 88 73 SER A C 1
ATOM 595 O O . SER A 1 73 ? 4.227 -24.156 -18.969 1 88 73 SER A O 1
ATOM 597 N N . GLY A 1 74 ? 6.223 -24.984 -19.484 1 84.62 74 GLY A N 1
ATOM 598 C CA . GLY A 1 74 ? 5.805 -26.375 -19.375 1 84.62 74 GLY A CA 1
ATOM 599 C C . GLY A 1 74 ? 5.926 -26.922 -17.953 1 84.62 74 GLY A C 1
ATOM 600 O O . GLY A 1 74 ? 6.316 -26.188 -17.031 1 84.62 74 GLY A O 1
ATOM 601 N N . ASP A 1 75 ? 5.508 -28.141 -17.812 1 82.44 75 ASP A N 1
ATOM 602 C CA . ASP A 1 75 ? 5.605 -28.781 -16.516 1 82.44 75 ASP A CA 1
ATOM 603 C C . ASP A 1 75 ? 7.062 -28.922 -16.078 1 82.44 75 ASP A C 1
ATOM 605 O O . ASP A 1 75 ? 7.93 -29.25 -16.891 1 82.44 75 ASP A O 1
ATOM 609 N N . GLY A 1 76 ? 7.41 -28.625 -14.875 1 87.25 76 GLY A N 1
ATOM 610 C CA . GLY A 1 76 ? 8.727 -28.828 -14.297 1 87.25 76 GLY A CA 1
ATOM 611 C C . GLY A 1 76 ? 9.633 -27.625 -14.445 1 87.25 76 GLY A C 1
ATOM 612 O O . GLY A 1 76 ? 10.727 -27.578 -13.883 1 87.25 76 GLY A O 1
ATOM 613 N N . GLU A 1 77 ? 9.219 -26.641 -15.188 1 92.56 77 GLU A N 1
ATOM 614 C CA . GLU A 1 77 ? 10.031 -25.438 -15.352 1 92.56 77 GLU A CA 1
ATOM 615 C C . GLU A 1 77 ? 10.008 -24.578 -14.086 1 92.56 77 GLU A C 1
ATOM 617 O O . GLU A 1 77 ? 9.016 -24.594 -13.344 1 92.56 77 G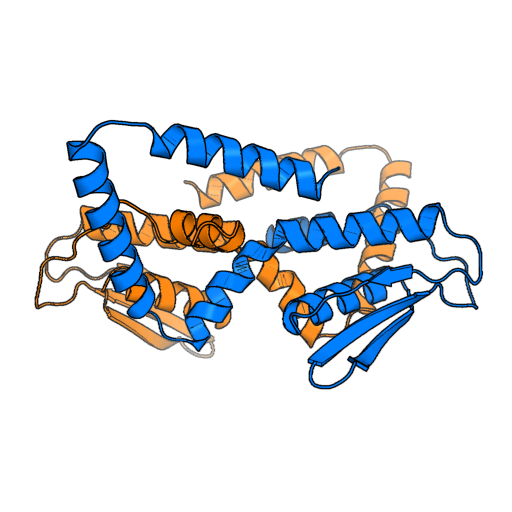LU A O 1
ATOM 622 N N . VAL A 1 78 ? 11.148 -23.906 -13.898 1 96.44 78 VAL A N 1
ATOM 623 C CA . VAL A 1 78 ? 11.289 -23.094 -12.695 1 96.44 78 VAL A CA 1
ATOM 624 C C . VAL A 1 78 ? 11.594 -21.641 -13.078 1 96.44 78 VAL A C 1
ATOM 626 O O . VAL A 1 78 ? 12.43 -21.391 -13.945 1 96.44 78 VAL A O 1
ATOM 629 N N . LEU A 1 79 ? 10.859 -20.734 -12.461 1 97.19 79 LEU A N 1
ATOM 630 C CA . LEU A 1 79 ? 11.156 -19.312 -12.578 1 97.19 79 LEU A CA 1
ATOM 631 C C . LEU A 1 79 ? 11.977 -18.828 -11.391 1 97.19 79 LEU A C 1
ATOM 633 O O . LEU A 1 79 ? 11.625 -19.094 -10.242 1 97.19 79 LEU A O 1
ATOM 637 N N . VAL A 1 80 ? 13.086 -18.094 -11.648 1 97.69 80 VAL A N 1
ATOM 638 C CA . VAL A 1 80 ? 13.953 -17.609 -10.586 1 97.69 80 VAL A CA 1
ATOM 639 C C . VAL A 1 80 ? 13.93 -16.078 -10.562 1 97.69 80 VAL A C 1
ATOM 641 O O . VAL A 1 80 ? 14.172 -15.438 -11.594 1 97.69 80 VAL A O 1
ATOM 644 N N . LEU A 1 81 ? 13.586 -15.539 -9.438 1 96.81 81 LEU A N 1
ATOM 645 C CA . LEU A 1 81 ? 13.594 -14.094 -9.234 1 96.81 81 LEU A CA 1
ATOM 646 C C . LEU A 1 81 ? 14.477 -13.719 -8.055 1 96.81 81 LEU A C 1
ATOM 648 O O . LEU A 1 81 ? 14.555 -14.461 -7.07 1 96.81 81 LEU A O 1
ATOM 652 N N . HIS A 1 82 ? 15.125 -12.516 -8.18 1 95.5 82 HIS A N 1
ATOM 653 C CA . HIS A 1 82 ? 15.984 -12 -7.117 1 95.5 82 HIS A CA 1
ATOM 654 C C . HIS A 1 82 ? 15.391 -10.75 -6.484 1 95.5 82 HIS A C 1
ATOM 656 O O . HIS A 1 82 ? 15.672 -9.633 -6.918 1 95.5 82 HIS A O 1
ATOM 662 N N . VAL A 1 83 ? 14.531 -11.055 -5.512 1 95.81 83 VAL A N 1
ATOM 663 C CA . VAL A 1 83 ? 13.891 -9.977 -4.773 1 95.81 83 VAL A CA 1
ATOM 664 C C . VAL A 1 83 ? 14.508 -9.852 -3.385 1 95.81 83 VAL A C 1
ATOM 666 O O . VAL A 1 83 ? 14.297 -10.711 -2.523 1 95.81 83 VAL A O 1
ATOM 669 N N . GLN A 1 84 ? 15.164 -8.703 -3.143 1 94.31 84 GLN A N 1
ATOM 670 C CA . GLN A 1 84 ? 15.938 -8.57 -1.913 1 94.31 84 GLN A CA 1
ATOM 671 C C . GLN A 1 84 ? 15.094 -7.957 -0.796 1 94.31 84 GLN A C 1
ATOM 673 O O . GLN A 1 84 ? 15.281 -8.281 0.378 1 94.31 84 GLN A O 1
ATOM 678 N N . ASP A 1 85 ? 14.164 -7.062 -1.06 1 93.81 85 ASP A N 1
ATOM 679 C CA . ASP A 1 85 ? 13.305 -6.465 -0.043 1 93.81 85 ASP A CA 1
ATOM 680 C C . ASP A 1 85 ? 12.328 -7.488 0.521 1 93.81 85 ASP A C 1
ATOM 682 O O . ASP A 1 85 ? 11.555 -8.102 -0.227 1 93.81 85 ASP A O 1
ATOM 686 N N . PRO A 1 86 ? 12.359 -7.703 1.852 1 96.19 86 PRO A N 1
ATOM 687 C CA . PRO A 1 86 ? 11.523 -8.75 2.439 1 96.19 86 PRO A CA 1
ATOM 688 C C . PRO A 1 86 ? 10.031 -8.5 2.23 1 96.19 86 PRO A C 1
ATOM 690 O O . PRO A 1 86 ? 9.258 -9.445 2.072 1 96.19 86 PRO A O 1
ATOM 693 N N . PHE A 1 87 ? 9.594 -7.32 2.277 1 95.75 87 PHE A N 1
ATOM 694 C CA . PHE A 1 87 ? 8.18 -7.02 2.07 1 95.75 87 PHE A CA 1
ATOM 695 C C . PHE A 1 87 ? 7.781 -7.285 0.625 1 95.75 87 PHE A C 1
ATOM 697 O O . PHE A 1 87 ? 6.691 -7.797 0.362 1 95.75 87 PHE A O 1
ATOM 704 N N . HIS A 1 88 ? 8.625 -6.891 -0.26 1 96 88 HIS A N 1
ATOM 705 C CA . HIS A 1 88 ? 8.359 -7.195 -1.662 1 96 88 HIS A CA 1
ATOM 706 C C . HIS A 1 88 ? 8.281 -8.703 -1.889 1 96 88 HIS A C 1
ATOM 708 O O . HIS A 1 88 ? 7.441 -9.172 -2.66 1 96 88 HIS A O 1
ATOM 714 N N . ARG A 1 89 ? 9.117 -9.398 -1.241 1 97.75 89 ARG A N 1
ATOM 715 C CA . ARG A 1 89 ? 9.094 -10.852 -1.356 1 97.75 89 ARG A CA 1
ATOM 716 C C . ARG A 1 89 ? 7.785 -11.422 -0.813 1 97.75 89 ARG A C 1
ATOM 718 O O . ARG A 1 89 ? 7.238 -12.375 -1.368 1 97.75 89 ARG A O 1
ATOM 725 N N . LEU A 1 90 ? 7.344 -10.883 0.284 1 97.81 90 LEU A N 1
ATOM 726 C CA . LEU A 1 90 ? 6.059 -11.289 0.845 1 97.81 90 LEU A CA 1
ATOM 727 C C . LEU A 1 90 ? 4.945 -11.141 -0.187 1 97.81 90 LEU A C 1
ATOM 729 O O . LEU A 1 90 ? 4.133 -12.055 -0.36 1 97.81 90 LEU A O 1
ATOM 733 N N . LEU A 1 91 ? 4.93 -10 -0.86 1 97.81 91 LEU A N 1
ATOM 734 C CA . LEU A 1 91 ? 3.928 -9.758 -1.891 1 97.81 91 LEU A CA 1
ATOM 735 C C . LEU A 1 91 ? 4.051 -10.781 -3.02 1 97.81 91 LEU A C 1
ATOM 737 O O . LEU A 1 91 ? 3.047 -11.312 -3.492 1 97.81 91 LEU A O 1
ATOM 741 N N . LEU A 1 92 ? 5.266 -11.07 -3.434 1 98.06 92 LEU A N 1
ATOM 742 C CA . LEU A 1 92 ? 5.508 -12.047 -4.492 1 98.06 92 LEU A CA 1
ATOM 743 C C . LEU A 1 92 ? 4.98 -13.422 -4.094 1 98.06 92 LEU A C 1
ATOM 745 O O . LEU A 1 92 ? 4.301 -14.078 -4.883 1 98.06 92 LEU A O 1
ATOM 749 N N . HIS A 1 93 ? 5.336 -13.781 -2.857 1 97.94 93 HIS A N 1
ATOM 750 C CA . HIS A 1 93 ? 4.84 -15.062 -2.365 1 97.94 93 HIS A CA 1
ATOM 751 C C . HIS A 1 93 ? 3.314 -15.102 -2.379 1 97.94 93 HIS A C 1
ATOM 753 O O . HIS A 1 93 ? 2.721 -16.125 -2.73 1 97.94 93 HIS A O 1
ATOM 759 N N . GLY A 1 94 ? 2.678 -14.047 -1.96 1 98.12 94 GLY A N 1
ATOM 760 C CA . GLY A 1 94 ? 1.226 -13.977 -2 1 98.12 94 GLY A CA 1
ATOM 761 C C . GLY A 1 94 ? 0.658 -14.141 -3.396 1 98.12 94 GLY A C 1
ATOM 762 O O . GLY A 1 94 ? -0.343 -14.836 -3.588 1 98.12 94 GLY A O 1
ATOM 763 N N . ILE A 1 95 ? 1.264 -13.508 -4.379 1 98.31 95 ILE A N 1
ATOM 764 C CA . ILE A 1 95 ? 0.831 -13.617 -5.766 1 98.31 95 ILE A CA 1
ATOM 765 C C . ILE A 1 95 ? 0.988 -15.055 -6.246 1 98.31 95 ILE A C 1
ATOM 767 O O . ILE A 1 95 ? 0.103 -15.594 -6.918 1 98.31 95 ILE A O 1
ATOM 771 N N . CYS A 1 96 ? 2.084 -15.688 -5.895 1 97.25 96 CYS A N 1
ATOM 772 C CA . CYS A 1 96 ? 2.295 -17.078 -6.246 1 97.25 96 CYS A CA 1
ATOM 773 C C . CYS A 1 96 ? 1.224 -17.969 -5.625 1 97.25 96 CYS A C 1
ATOM 775 O O . CYS A 1 96 ? 0.697 -18.875 -6.285 1 97.25 96 CYS A O 1
ATOM 777 N N . GLU A 1 97 ? 0.876 -17.75 -4.363 1 96.5 97 GLU A N 1
ATOM 778 C CA . GLU A 1 97 ? -0.182 -18.516 -3.701 1 96.5 97 GLU A CA 1
ATOM 779 C C . GLU A 1 97 ? -1.519 -18.328 -4.418 1 96.5 97 GLU A C 1
ATOM 781 O O . GLU A 1 97 ? -2.258 -19.297 -4.613 1 96.5 97 GLU A O 1
ATOM 786 N N . PHE A 1 98 ? -1.819 -17.156 -4.832 1 97.25 98 PHE A N 1
ATOM 787 C CA . PHE A 1 98 ? -3.057 -16.844 -5.539 1 97.25 98 PHE A CA 1
ATOM 788 C C . PHE A 1 98 ? -3.174 -17.672 -6.812 1 97.25 98 PHE A C 1
ATOM 790 O O . PHE A 1 98 ? -4.25 -18.188 -7.133 1 97.25 98 PHE A O 1
ATOM 797 N N . TYR A 1 99 ? -2.123 -17.844 -7.461 1 96.12 99 TYR A N 1
ATOM 798 C CA . TYR A 1 99 ? -2.145 -18.547 -8.742 1 96.12 99 TYR A CA 1
ATOM 799 C C . TYR A 1 99 ? -1.771 -20.016 -8.57 1 96.12 99 TYR A C 1
ATOM 801 O O . TYR A 1 99 ? -1.441 -20.688 -9.539 1 96.12 99 TYR A O 1
ATOM 809 N N . ASN A 1 100 ? -1.68 -20.422 -7.359 1 94.75 100 ASN A N 1
ATOM 810 C CA . ASN A 1 100 ? -1.484 -21.828 -6.996 1 94.75 100 ASN A CA 1
ATOM 811 C C . ASN A 1 100 ? -0.107 -22.328 -7.422 1 94.75 100 ASN A C 1
ATOM 813 O O . ASN A 1 100 ? 0.021 -23.438 -7.938 1 94.75 100 ASN A O 1
ATOM 817 N N . LEU A 1 101 ? 0.821 -21.5 -7.223 1 95.75 101 LEU A N 1
ATOM 818 C CA . LEU A 1 101 ? 2.213 -21.875 -7.449 1 95.75 101 LEU A CA 1
ATOM 819 C C . LEU A 1 101 ? 2.941 -22.094 -6.129 1 95.75 101 LEU A C 1
ATOM 821 O O . LEU A 1 101 ? 2.469 -21.656 -5.074 1 95.75 101 LEU A O 1
ATOM 825 N N . VAL A 1 102 ? 4.039 -22.844 -6.254 1 95.81 102 VAL A N 1
ATOM 826 C CA . VAL A 1 102 ? 4.934 -23.016 -5.113 1 95.81 102 VAL A CA 1
ATOM 827 C C . VAL A 1 102 ? 6.125 -22.078 -5.242 1 95.81 102 VAL A C 1
ATOM 829 O O . VAL A 1 102 ? 6.781 -22.031 -6.285 1 95.81 102 VAL A O 1
ATOM 832 N N . SER A 1 103 ? 6.301 -21.266 -4.203 1 97.31 103 SER A N 1
ATOM 833 C CA . SER A 1 103 ? 7.445 -20.359 -4.176 1 97.31 103 SER A CA 1
ATOM 834 C C . SER A 1 103 ? 8.258 -20.531 -2.896 1 97.31 103 SER A C 1
ATOM 836 O O . SER A 1 103 ? 7.691 -20.641 -1.808 1 97.31 103 SER A O 1
ATOM 838 N N . VAL A 1 104 ? 9.633 -20.625 -3.057 1 98.12 104 VAL A N 1
ATOM 839 C CA . VAL A 1 104 ? 10.539 -20.781 -1.923 1 98.12 104 VAL A CA 1
ATOM 840 C C . VAL A 1 104 ? 11.727 -19.828 -2.074 1 98.12 104 VAL A C 1
ATOM 842 O O . VAL A 1 104 ? 12.32 -19.734 -3.152 1 98.12 104 VAL A O 1
ATOM 845 N N . THR A 1 105 ? 11.969 -19.062 -1.04 1 97.75 105 THR A N 1
ATOM 846 C CA . THR A 1 105 ? 13.109 -18.156 -1.04 1 97.75 105 THR A CA 1
ATOM 847 C C . THR A 1 105 ? 14.273 -18.766 -0.254 1 97.75 105 THR A C 1
ATOM 849 O O . THR A 1 105 ? 14.078 -19.297 0.844 1 97.75 105 THR A O 1
ATOM 852 N N . ALA A 1 106 ? 15.43 -18.672 -0.919 1 96.69 106 ALA A N 1
ATOM 853 C CA . ALA A 1 106 ? 16.656 -19.125 -0.275 1 96.69 106 ALA A CA 1
ATOM 854 C C . ALA A 1 106 ? 17.688 -18 -0.217 1 96.69 106 ALA A C 1
ATOM 856 O O . ALA A 1 106 ? 17.688 -17.094 -1.052 1 96.69 106 ALA A O 1
ATOM 857 N N . THR A 1 107 ? 18.547 -18.047 0.812 1 95.31 107 THR A N 1
ATOM 858 C CA . THR A 1 107 ? 19.656 -17.109 0.958 1 95.31 107 THR A CA 1
ATOM 859 C C . THR A 1 107 ? 20.922 -17.688 0.349 1 95.31 107 THR A C 1
ATOM 861 O O . THR A 1 107 ? 21.312 -18.812 0.659 1 95.31 107 THR A O 1
ATOM 864 N N . GLN A 1 108 ? 21.469 -16.984 -0.583 1 91.5 108 GLN A N 1
ATOM 865 C CA . GLN A 1 108 ? 22.734 -17.375 -1.183 1 91.5 108 GLN A CA 1
ATOM 866 C C . GLN A 1 108 ? 23.875 -16.484 -0.681 1 91.5 108 GLN A C 1
ATOM 868 O O . GLN A 1 108 ? 23.719 -15.273 -0.557 1 91.5 108 GLN A O 1
ATOM 873 N N . SER A 1 109 ? 24.938 -17.078 -0.2 1 88.06 109 SER A N 1
ATOM 874 C CA . SER A 1 109 ? 26.094 -16.344 0.279 1 88.06 109 SER A CA 1
ATOM 875 C C . SER A 1 109 ? 27.234 -16.391 -0.734 1 88.06 109 SER A C 1
ATOM 877 O O . SER A 1 109 ? 27.547 -17.453 -1.278 1 88.06 109 SER A O 1
ATOM 879 N N . LYS A 1 110 ? 27.516 -15.242 -1.287 1 84.06 110 LYS A N 1
ATOM 880 C CA . LYS A 1 110 ? 28.734 -15.109 -2.072 1 84.06 110 LYS A CA 1
ATOM 881 C C . LYS A 1 110 ? 29.781 -14.289 -1.327 1 84.06 110 LYS A C 1
ATOM 883 O O . LYS A 1 110 ? 29.766 -13.062 -1.381 1 84.06 110 LYS A O 1
ATOM 888 N N . GLY A 1 111 ? 30.641 -14.898 -0.744 1 84.62 111 GLY A N 1
ATOM 889 C CA . GLY A 1 111 ? 31.594 -14.203 0.098 1 84.62 111 GLY A CA 1
ATOM 890 C C . GLY A 1 111 ? 30.969 -13.539 1.305 1 84.62 111 GLY A C 1
ATOM 891 O O . GLY A 1 111 ? 30.344 -14.211 2.137 1 84.62 111 GLY A O 1
ATOM 892 N N . THR A 1 112 ? 31.062 -12.172 1.284 1 85.56 112 THR A N 1
ATOM 893 C CA . THR A 1 112 ? 30.547 -11.43 2.428 1 85.56 112 THR A CA 1
ATOM 894 C C . THR A 1 112 ? 29.141 -10.906 2.152 1 85.56 112 THR A C 1
ATOM 896 O O . THR A 1 112 ? 28.453 -10.461 3.07 1 85.56 112 THR A O 1
ATOM 899 N N . ALA A 1 113 ? 28.734 -11.078 0.912 1 88.06 113 ALA A N 1
ATOM 900 C CA . ALA A 1 113 ? 27.422 -10.555 0.572 1 88.06 113 ALA A CA 1
ATOM 901 C C . ALA A 1 113 ? 26.375 -11.672 0.524 1 88.06 113 ALA A C 1
ATOM 903 O O . ALA A 1 113 ? 26.703 -12.812 0.168 1 88.06 113 ALA A O 1
ATOM 904 N N . SER A 1 114 ? 25.219 -11.406 1.119 1 92.25 114 SER A N 1
ATOM 905 C CA . SER A 1 114 ? 24.094 -12.336 1.066 1 92.25 114 SER A CA 1
ATOM 906 C C . SER A 1 114 ? 22.984 -11.82 0.152 1 92.25 114 SER A C 1
ATOM 908 O O . SER A 1 114 ? 22.719 -10.617 0.115 1 92.25 114 SER A O 1
ATOM 910 N N . SER A 1 115 ? 22.531 -12.703 -0.676 1 93.75 115 SER A N 1
ATOM 911 C CA . SER A 1 115 ? 21.453 -12.344 -1.583 1 93.75 115 SER A CA 1
ATOM 912 C C . SER A 1 115 ? 20.312 -13.352 -1.505 1 93.75 115 SER A C 1
ATOM 914 O O . SER A 1 115 ? 20.531 -14.523 -1.193 1 93.75 115 SER A O 1
ATOM 916 N N . LYS A 1 116 ? 19.062 -12.844 -1.697 1 95.69 116 LYS A N 1
ATOM 917 C CA . LYS A 1 116 ? 17.875 -13.703 -1.675 1 95.69 116 LYS A CA 1
ATOM 918 C C . LYS A 1 116 ? 17.469 -14.117 -3.086 1 95.69 116 LYS A C 1
ATOM 920 O O . LYS A 1 116 ? 17.422 -13.289 -3.996 1 95.69 116 LYS A O 1
ATOM 925 N N . MET A 1 117 ? 17.25 -15.391 -3.211 1 96.56 117 MET A N 1
ATOM 926 C CA . MET A 1 117 ? 16.781 -15.969 -4.473 1 96.56 117 MET A CA 1
ATOM 927 C C . MET A 1 117 ? 15.477 -16.734 -4.273 1 96.56 117 MET A C 1
ATOM 929 O O . MET A 1 117 ? 15.367 -17.562 -3.375 1 96.56 117 MET A O 1
ATOM 933 N N . THR A 1 118 ? 14.469 -16.391 -5.066 1 97.19 118 THR A N 1
ATOM 934 C CA . THR A 1 118 ? 13.18 -17.062 -4.984 1 97.19 118 THR A CA 1
ATOM 935 C C . THR A 1 118 ? 12.945 -17.938 -6.215 1 97.19 118 THR A C 1
ATOM 937 O O . THR A 1 118 ? 13.047 -17.453 -7.348 1 97.19 118 THR A O 1
ATOM 940 N N . ARG A 1 119 ? 12.672 -19.219 -5.941 1 98.25 119 ARG A N 1
ATOM 941 C CA . ARG A 1 119 ? 12.32 -20.188 -6.984 1 98.25 119 ARG A CA 1
ATOM 942 C C . ARG A 1 119 ? 10.82 -20.453 -7 1 98.25 119 ARG A C 1
ATOM 944 O O . ARG A 1 119 ? 10.219 -20.719 -5.953 1 98.25 119 ARG A O 1
ATOM 951 N N . ILE A 1 120 ? 10.289 -20.359 -8.195 1 97.06 120 ILE A N 1
ATOM 952 C CA . ILE A 1 120 ? 8.844 -20.5 -8.383 1 97.06 120 ILE A CA 1
ATOM 953 C C . ILE A 1 120 ? 8.562 -21.625 -9.375 1 97.06 120 ILE A C 1
ATOM 955 O O . ILE A 1 120 ? 9.164 -21.672 -10.453 1 97.06 120 ILE A O 1
ATOM 959 N N . LYS A 1 121 ? 7.629 -22.547 -9.031 1 95.75 121 LYS A N 1
ATOM 960 C CA . LYS A 1 121 ? 7.285 -23.641 -9.922 1 95.75 121 LYS A CA 1
ATOM 961 C C . LYS A 1 121 ? 5.797 -23.969 -9.844 1 95.75 121 LYS A C 1
ATOM 963 O O . LYS A 1 121 ? 5.129 -23.609 -8.867 1 95.75 121 LYS A O 1
ATOM 968 N N . LYS A 1 122 ? 5.355 -24.578 -10.906 1 93.5 122 LYS A N 1
ATOM 969 C CA . LYS A 1 122 ? 3.99 -25.109 -10.898 1 93.5 122 LYS A CA 1
ATOM 970 C C . LYS A 1 122 ? 3.865 -26.312 -9.969 1 93.5 122 LYS A C 1
ATOM 972 O O . LYS A 1 122 ? 4.809 -27.094 -9.828 1 93.5 122 LYS A O 1
ATOM 977 N N . ARG A 1 123 ? 2.766 -26.328 -9.352 1 88.12 123 ARG A N 1
ATOM 978 C CA . ARG A 1 123 ? 2.512 -27.516 -8.547 1 88.12 123 ARG A CA 1
ATOM 979 C C . ARG A 1 123 ? 2.393 -28.766 -9.422 1 88.12 123 ARG A C 1
ATOM 981 O O . ARG A 1 123 ? 1.848 -28.703 -10.523 1 88.12 123 ARG A O 1
ATOM 988 N N . LYS A 1 124 ? 2.984 -29.891 -9.133 1 76.94 124 LYS A N 1
ATOM 989 C CA . LYS A 1 124 ? 3 -31.125 -9.891 1 76.94 124 LYS A CA 1
ATOM 990 C C . LYS A 1 124 ? 1.583 -31.625 -10.156 1 76.94 124 LYS A C 1
ATOM 992 O O . LYS A 1 124 ? 1.306 -32.188 -11.227 1 76.94 124 LYS A O 1
ATOM 997 N N . VAL A 1 125 ? 0.823 -31.516 -9.141 1 67.38 125 VAL A N 1
ATOM 998 C CA . VAL A 1 125 ? -0.526 -32.062 -9.297 1 67.38 125 VAL A CA 1
ATOM 999 C C . VAL A 1 125 ? -1.473 -30.938 -9.742 1 67.38 125 VAL A C 1
ATOM 1001 O O . VAL A 1 125 ? -1.599 -29.922 -9.062 1 67.38 125 VAL A O 1
ATOM 1004 N N . GLY A 1 126 ? -1.945 -31.047 -10.945 1 63.44 126 GLY A N 1
ATOM 1005 C CA . GLY A 1 126 ? -3.057 -30.172 -11.297 1 63.44 126 GLY A CA 1
ATOM 1006 C C . GLY A 1 126 ? -2.646 -29.016 -12.188 1 63.44 126 GLY A C 1
ATOM 1007 O O . GLY A 1 126 ? -1.488 -28.609 -12.18 1 63.44 126 GLY A O 1
ATOM 1008 N N . SER A 1 127 ? -3.141 -29 -13.258 1 65.94 127 SER A N 1
ATOM 1009 C CA . SER A 1 127 ? -2.936 -27.891 -14.195 1 65.94 127 SER A CA 1
ATOM 1010 C C . SER A 1 127 ? -3.289 -26.562 -13.562 1 65.94 127 SER A C 1
ATOM 1012 O O . SER A 1 127 ? -4.301 -26.438 -12.859 1 65.94 127 SER A O 1
ATOM 1014 N N . VAL A 1 128 ? -2.35 -25.672 -13.539 1 72.56 128 VAL A N 1
ATOM 1015 C CA . VAL A 1 128 ? -2.631 -24.312 -13.07 1 72.56 128 VAL A CA 1
ATOM 1016 C C . VAL A 1 128 ? -3.594 -23.625 -14.031 1 72.56 128 VAL A C 1
ATOM 1018 O O . VAL A 1 128 ? -3.324 -23.531 -15.234 1 72.56 128 VAL A O 1
ATOM 1021 N N . GLU A 1 129 ? -4.809 -23.453 -13.477 1 81.94 129 GLU A N 1
ATOM 1022 C CA . GLU A 1 129 ? -5.77 -22.672 -14.258 1 81.94 129 GLU A CA 1
ATOM 1023 C C . GLU A 1 129 ? -5.652 -21.188 -13.961 1 81.94 129 GLU A C 1
ATOM 1025 O O . GLU A 1 129 ? -5.508 -20.781 -12.805 1 81.94 129 GLU A O 1
ATOM 1030 N N . LEU A 1 130 ? -5.59 -20.469 -15.047 1 90.56 130 LEU A N 1
ATOM 1031 C CA . LEU A 1 130 ? -5.52 -19.016 -14.914 1 90.56 130 LEU A CA 1
ATOM 1032 C C . LEU A 1 130 ? -6.914 -18.422 -14.781 1 90.56 130 LEU A C 1
ATOM 1034 O O . LEU A 1 130 ? -7.715 -18.484 -15.711 1 90.56 130 LEU A O 1
ATOM 1038 N N . PRO A 1 131 ? -7.105 -17.906 -13.586 1 91.56 131 PRO A N 1
ATOM 1039 C CA . PRO A 1 131 ? -8.391 -17.219 -13.461 1 91.56 131 PRO A CA 1
ATOM 1040 C C . PRO A 1 131 ? -8.539 -16.062 -14.438 1 91.56 131 PRO A C 1
ATOM 1042 O O . PRO A 1 131 ? -7.562 -15.359 -14.727 1 91.56 131 PRO A O 1
ATOM 1045 N N . ASN A 1 132 ? -9.773 -15.82 -14.828 1 92.06 132 ASN A N 1
ATOM 1046 C CA . ASN A 1 132 ? -10.047 -14.703 -15.727 1 92.06 132 ASN A CA 1
ATOM 1047 C C . ASN A 1 132 ? -9.891 -13.367 -15.008 1 92.06 132 ASN A C 1
ATOM 1049 O O . ASN A 1 132 ? -9.383 -12.406 -15.594 1 92.06 132 ASN A O 1
ATOM 1053 N N . ILE A 1 133 ? -10.297 -13.359 -13.773 1 93.44 133 ILE A N 1
ATOM 1054 C CA . ILE A 1 133 ? -10.109 -12.164 -12.961 1 93.44 133 ILE A CA 1
ATOM 1055 C C . ILE A 1 133 ? -8.742 -12.203 -12.281 1 93.44 133 ILE A C 1
ATOM 1057 O O . ILE A 1 133 ? -8.453 -13.125 -11.508 1 93.44 133 ILE A O 1
ATOM 1061 N N . THR A 1 134 ? -7.988 -11.227 -12.617 1 96.56 134 THR A N 1
ATOM 1062 C CA . THR A 1 134 ? -6.652 -11.18 -12.039 1 96.56 134 THR A CA 1
ATOM 1063 C C . THR A 1 134 ? -6.711 -10.758 -10.57 1 96.56 134 THR A C 1
ATOM 1065 O O . THR A 1 134 ? -7.73 -10.242 -10.109 1 96.56 134 THR A O 1
ATOM 1068 N N . LEU A 1 135 ? -5.656 -11 -9.922 1 96.62 135 LEU A N 1
ATOM 1069 C CA . LEU A 1 135 ? -5.547 -10.57 -8.531 1 96.62 135 LEU A CA 1
ATOM 1070 C C . LEU A 1 135 ? -5.703 -9.062 -8.414 1 96.62 135 LEU A C 1
ATOM 1072 O O . LEU A 1 135 ? -6.445 -8.57 -7.555 1 96.62 135 LEU A O 1
ATOM 1076 N N . VAL A 1 136 ? -4.992 -8.344 -9.281 1 96.5 136 VAL A N 1
ATOM 1077 C CA . VAL A 1 136 ? -5.031 -6.883 -9.266 1 96.5 136 VAL A CA 1
ATOM 1078 C C . VAL A 1 136 ? -6.457 -6.398 -9.5 1 96.5 136 VAL A C 1
ATOM 1080 O O . VAL A 1 136 ? -6.934 -5.484 -8.82 1 96.5 136 VAL A O 1
ATOM 1083 N N . GLN A 1 137 ? -7.121 -7 -10.461 1 94.25 137 GLN A N 1
ATOM 1084 C CA . GLN A 1 137 ? -8.516 -6.652 -10.703 1 94.25 137 GLN A CA 1
ATOM 1085 C C . GLN A 1 137 ? -9.375 -6.918 -9.469 1 94.25 137 GLN A C 1
ATOM 1087 O O . GLN A 1 137 ? -10.195 -6.086 -9.086 1 94.25 137 GLN A O 1
ATOM 1092 N N . PHE A 1 138 ? -9.188 -8.055 -8.906 1 94.19 138 PHE A N 1
ATOM 1093 C CA . PHE A 1 138 ? -9.93 -8.438 -7.711 1 94.19 138 PHE A CA 1
ATOM 1094 C C . PHE A 1 138 ? -9.727 -7.422 -6.594 1 94.19 138 PHE A C 1
ATOM 1096 O O . PHE A 1 138 ? -10.688 -6.98 -5.965 1 94.19 138 PHE A O 1
ATOM 1103 N N . LEU A 1 139 ? -8.484 -7.035 -6.336 1 93.88 139 LEU A N 1
ATOM 1104 C CA . LEU A 1 139 ? -8.156 -6.109 -5.262 1 93.88 139 LEU A CA 1
ATOM 1105 C C . LEU A 1 139 ? -8.766 -4.734 -5.52 1 93.88 139 LEU A C 1
ATOM 1107 O O . LEU A 1 139 ? -9.219 -4.07 -4.59 1 93.88 139 LEU A O 1
ATOM 1111 N N . ARG A 1 140 ? -8.773 -4.281 -6.707 1 90.62 140 ARG A N 1
ATOM 1112 C CA . ARG A 1 140 ? -9.375 -3 -7.062 1 90.62 140 ARG A CA 1
ATOM 1113 C C . ARG A 1 140 ? -10.891 -3.035 -6.867 1 90.62 140 ARG A C 1
ATOM 1115 O O . ARG A 1 140 ? -11.477 -2.078 -6.359 1 90.62 140 ARG A O 1
ATOM 1122 N N . MET A 1 141 ? -11.438 -4.156 -7.16 1 85.69 141 MET A N 1
ATOM 1123 C CA . MET A 1 141 ? -12.875 -4.312 -7.008 1 85.69 141 MET A CA 1
ATOM 1124 C C . MET A 1 141 ? -13.266 -4.387 -5.531 1 85.69 141 MET A C 1
ATOM 1126 O O . MET A 1 141 ? -14.297 -3.848 -5.133 1 85.69 141 MET A O 1
ATOM 1130 N N . ALA A 1 142 ? -12.492 -5.078 -4.801 1 84.75 142 ALA A N 1
ATOM 1131 C CA . ALA A 1 142 ? -12.75 -5.242 -3.375 1 84.75 142 ALA A CA 1
ATOM 1132 C C . ALA A 1 142 ? -12.688 -3.902 -2.648 1 84.75 142 ALA A C 1
ATOM 1134 O O . ALA A 1 142 ? -13.484 -3.641 -1.742 1 84.75 142 ALA A O 1
ATOM 1135 N N . LYS A 1 143 ? -11.781 -3.113 -3.012 1 80.75 143 LYS A N 1
ATOM 1136 C CA . LYS A 1 143 ? -11.617 -1.787 -2.42 1 80.75 143 LYS A CA 1
ATOM 1137 C C . LYS A 1 143 ? -12.852 -0.922 -2.67 1 80.75 143 LYS A C 1
ATOM 1139 O O . LYS A 1 143 ? -13.227 -0.104 -1.826 1 80.75 143 LYS A O 1
ATOM 1144 N N . GLU A 1 144 ? -13.445 -1.082 -3.77 1 74.56 144 GLU A N 1
ATOM 1145 C CA . GLU A 1 144 ? -14.609 -0.294 -4.164 1 74.56 144 GLU A CA 1
ATOM 1146 C C . GLU A 1 144 ? -15.891 -0.852 -3.549 1 74.56 144 GLU A C 1
ATOM 1148 O O . GLU A 1 144 ? -16.969 -0.28 -3.721 1 74.56 144 GLU A O 1
ATOM 1153 N N . GLY A 1 145 ? -15.781 -1.795 -2.725 1 70.06 145 GLY A N 1
ATOM 1154 C CA . GLY A 1 145 ? -16.938 -2.375 -2.062 1 70.06 145 GLY A CA 1
ATOM 1155 C C . GLY A 1 145 ? -17.75 -3.275 -2.969 1 70.06 145 GLY A C 1
ATOM 1156 O O . GLY A 1 145 ? -18.922 -3.564 -2.682 1 70.06 145 GLY A O 1
ATOM 1157 N N . ILE A 1 146 ? -17.156 -3.605 -4.043 1 64.69 146 ILE A N 1
ATOM 1158 C CA . ILE A 1 146 ? -17.859 -4.48 -4.969 1 64.69 146 ILE A CA 1
ATOM 1159 C C . ILE A 1 146 ? -17.828 -5.918 -4.457 1 64.69 146 ILE A C 1
ATOM 1161 O O . ILE A 1 146 ? -18.781 -6.676 -4.633 1 64.69 146 ILE A O 1
ATOM 1165 N N . TRP A 1 147 ? -16.688 -6.254 -3.824 1 65.88 147 TRP A N 1
ATOM 1166 C CA . TRP A 1 147 ? -16.578 -7.602 -3.275 1 65.88 147 TRP A CA 1
ATOM 1167 C C . TRP A 1 147 ? -16.5 -7.562 -1.752 1 65.88 147 TRP A C 1
ATOM 1169 O O . TRP A 1 147 ? -16.016 -6.586 -1.176 1 65.88 147 TRP A O 1
ATOM 1179 N N . MET B 1 1 ? -18.328 15.383 -2.646 1 25.62 1 MET B N 1
ATOM 1180 C CA . MET B 1 1 ? -18.656 15.172 -4.051 1 25.62 1 MET B CA 1
ATOM 1181 C C . MET B 1 1 ? -17.766 14.094 -4.664 1 25.62 1 MET B C 1
ATOM 1183 O O . MET B 1 1 ? -18.234 13.281 -5.469 1 25.62 1 MET B O 1
ATOM 1187 N N . GLY B 1 2 ? -16.484 14.07 -4.07 1 27.95 2 GLY B N 1
ATOM 1188 C CA . GLY B 1 2 ? -15.508 13.188 -4.691 1 27.95 2 GLY B CA 1
ATOM 1189 C C . GLY B 1 2 ? -15.672 11.734 -4.289 1 27.95 2 GLY B C 1
ATOM 1190 O O . GLY B 1 2 ? -15.523 10.836 -5.121 1 27.95 2 GLY B O 1
ATOM 1191 N N . VAL B 1 3 ? -16.062 11.453 -3.104 1 37.22 3 VAL B N 1
ATOM 1192 C CA . VAL B 1 3 ? -16.344 10.078 -2.689 1 37.22 3 VAL B CA 1
ATOM 1193 C C . VAL B 1 3 ? -17.625 9.586 -3.361 1 37.22 3 VAL B C 1
ATOM 1195 O O . VAL B 1 3 ? -17.766 8.398 -3.658 1 37.22 3 VAL B O 1
ATOM 1198 N N . LYS B 1 4 ? -18.609 10.516 -3.52 1 38.16 4 LYS B N 1
ATOM 1199 C CA . LYS B 1 4 ? -19.859 10.172 -4.184 1 38.16 4 LYS B CA 1
ATOM 1200 C C . LYS B 1 4 ? -19.641 9.883 -5.664 1 38.16 4 LYS B C 1
ATOM 1202 O O . LYS B 1 4 ? -20.281 9 -6.23 1 38.16 4 LYS B O 1
ATOM 1207 N N . PHE B 1 5 ? -18.703 10.594 -6.203 1 36.53 5 PHE B N 1
ATOM 1208 C CA . PHE B 1 5 ? -18.438 10.438 -7.629 1 36.53 5 PHE B CA 1
ATOM 1209 C C . PHE B 1 5 ? -17.766 9.109 -7.918 1 36.53 5 PHE B C 1
ATOM 1211 O O . PHE B 1 5 ? -18.125 8.414 -8.867 1 36.53 5 PHE B O 1
ATOM 1218 N N . LEU B 1 6 ? -16.812 8.75 -7.047 1 34.88 6 LEU B N 1
ATOM 1219 C CA . LEU B 1 6 ? -16.125 7.484 -7.293 1 34.88 6 LEU B CA 1
ATOM 1220 C C . LEU B 1 6 ? -17.062 6.309 -7.031 1 34.88 6 LEU B C 1
ATOM 1222 O O . LEU B 1 6 ? -17.047 5.312 -7.762 1 34.88 6 LEU B O 1
ATOM 1226 N N . LYS B 1 7 ? -17.922 6.465 -6.074 1 38.31 7 LYS B N 1
ATOM 1227 C CA . LYS B 1 7 ? -18.984 5.488 -5.848 1 38.31 7 LYS B CA 1
ATOM 1228 C C . LYS B 1 7 ? -19.906 5.395 -7.055 1 38.31 7 LYS B C 1
ATOM 1230 O O . LYS B 1 7 ? -20.312 4.297 -7.453 1 38.31 7 LYS B O 1
ATOM 1235 N N . PHE B 1 8 ? -20.188 6.531 -7.602 1 39.03 8 PHE B N 1
ATOM 1236 C CA . PHE B 1 8 ? -21.141 6.613 -8.703 1 39.03 8 PHE B CA 1
ATOM 1237 C C . PHE B 1 8 ? -20.562 5.984 -9.969 1 39.03 8 PHE B C 1
ATOM 1239 O O . PHE B 1 8 ? -21.25 5.273 -10.688 1 39.03 8 PHE B O 1
ATOM 1246 N N . ILE B 1 9 ? -19.328 6.258 -10.297 1 40.16 9 ILE B N 1
ATOM 1247 C CA . ILE B 1 9 ? -18.766 5.699 -11.516 1 40.16 9 ILE B CA 1
ATOM 1248 C C . ILE B 1 9 ? -18.641 4.184 -11.383 1 40.16 9 ILE B C 1
ATOM 1250 O O . ILE B 1 9 ? -18.938 3.449 -12.328 1 40.16 9 ILE B O 1
ATOM 1254 N N . TRP B 1 10 ? -18.438 3.777 -10.188 1 38.09 10 TRP B N 1
ATOM 1255 C CA . TRP B 1 10 ? -18.25 2.35 -9.938 1 38.09 10 TRP B CA 1
ATOM 1256 C C . TRP B 1 10 ? -19.594 1.619 -9.992 1 38.09 10 TRP B C 1
ATOM 1258 O O . TRP B 1 10 ? -19.703 0.541 -10.578 1 38.09 10 TRP B O 1
ATOM 1268 N N . VAL B 1 11 ? -20.625 2.248 -9.492 1 43.78 11 VAL B N 1
ATOM 1269 C CA . VAL B 1 11 ? -21.969 1.668 -9.555 1 43.78 11 VAL B CA 1
ATOM 1270 C C . VAL B 1 11 ? -22.438 1.611 -11.008 1 43.78 11 VAL B C 1
ATOM 1272 O O . VAL B 1 11 ? -23.062 0.637 -11.43 1 43.78 11 VAL B O 1
ATOM 1275 N N . THR B 1 12 ? -22.047 2.609 -11.688 1 42.62 12 THR B N 1
ATOM 1276 C CA . 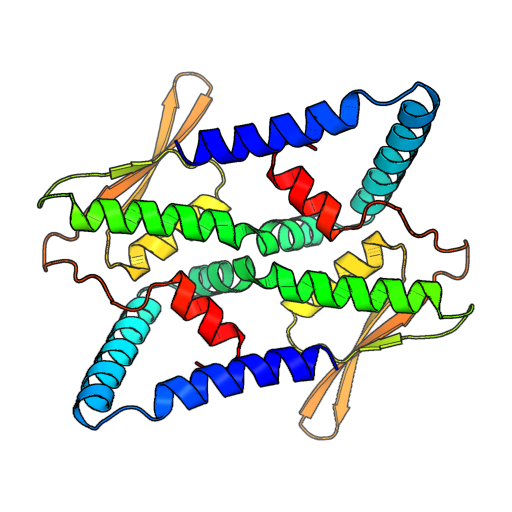THR B 1 12 ? -22.547 2.635 -13.062 1 42.62 12 THR B CA 1
ATOM 1277 C C . THR B 1 12 ? -21.844 1.565 -13.898 1 42.62 12 THR B C 1
ATOM 1279 O O . THR B 1 12 ? -22.469 0.944 -14.766 1 42.62 12 THR B O 1
ATOM 1282 N N . ILE B 1 13 ? -20.578 1.326 -13.664 1 43.03 13 ILE B N 1
ATOM 1283 C CA . ILE B 1 13 ? -19.875 0.332 -14.469 1 43.03 13 ILE B CA 1
ATOM 1284 C C . ILE B 1 13 ? -20.344 -1.068 -14.086 1 43.03 13 ILE B C 1
ATOM 1286 O O . ILE B 1 13 ? -20.594 -1.906 -14.953 1 43.03 13 ILE B O 1
ATOM 1290 N N . ILE B 1 14 ? -20.625 -1.244 -12.844 1 42.31 14 ILE B N 1
ATOM 1291 C CA . ILE B 1 14 ? -21.094 -2.557 -12.422 1 42.31 14 ILE B CA 1
ATOM 1292 C C . ILE B 1 14 ? -22.484 -2.809 -12.992 1 42.31 14 ILE B C 1
ATOM 1294 O O . ILE B 1 14 ? -22.781 -3.902 -13.484 1 42.31 14 ILE B O 1
ATOM 1298 N N . LYS B 1 15 ? -23.344 -1.835 -12.836 1 43.91 15 LYS B N 1
ATOM 1299 C CA . LYS B 1 15 ? -24.703 -2.006 -13.344 1 43.91 15 LYS B CA 1
ATOM 1300 C C . LYS B 1 15 ? -24.703 -2.33 -14.836 1 43.91 15 LYS B C 1
ATOM 1302 O O . LYS B 1 15 ? -25.5 -3.145 -15.297 1 43.91 15 LYS B O 1
ATOM 1307 N N . ALA B 1 16 ? -23.781 -1.632 -15.469 1 39.5 16 ALA B N 1
ATOM 1308 C CA . ALA B 1 16 ? -23.719 -1.901 -16.906 1 39.5 16 ALA B CA 1
ATOM 1309 C C . ALA B 1 16 ? -23.281 -3.34 -17.172 1 39.5 16 ALA B C 1
ATOM 1311 O O . ALA B 1 16 ? -23.766 -3.973 -18.109 1 39.5 16 ALA B O 1
ATOM 1312 N N . LEU B 1 17 ? -22.375 -3.881 -16.297 1 42.19 17 LEU B N 1
ATOM 1313 C CA . LEU B 1 17 ? -21.922 -5.25 -16.5 1 42.19 17 LEU B CA 1
ATOM 1314 C C . LEU B 1 17 ? -22.984 -6.25 -16.031 1 42.19 17 LEU B C 1
ATOM 1316 O O . LEU B 1 17 ? -22.969 -7.41 -16.453 1 42.19 17 LEU B O 1
ATOM 1320 N N . GLU B 1 18 ? -23.812 -5.891 -15.133 1 45.91 18 GLU B N 1
ATOM 1321 C CA . GLU B 1 18 ? -24.828 -6.789 -14.625 1 45.91 18 GLU B CA 1
ATOM 1322 C C . GLU B 1 18 ? -25.906 -7.07 -15.68 1 45.91 18 GLU B C 1
ATOM 1324 O O . GLU B 1 18 ? -26.672 -8.023 -15.555 1 45.91 18 GLU B O 1
ATOM 1329 N N . SER B 1 19 ? -26.203 -6.211 -16.516 1 40.44 19 SER B N 1
ATOM 1330 C CA . SER B 1 19 ? -27.359 -6.457 -17.375 1 40.44 19 SER B CA 1
ATOM 1331 C C . SER B 1 19 ? -27.109 -7.629 -18.312 1 40.44 19 SER B C 1
ATOM 1333 O O . SER B 1 19 ? -27.984 -7.996 -19.109 1 40.44 19 SER B O 1
ATOM 1335 N N . SER B 1 20 ? -25.906 -7.91 -18.734 1 44.47 20 SER B N 1
ATOM 1336 C CA . SER B 1 20 ? -25.969 -8.805 -19.875 1 44.47 20 SER B CA 1
ATOM 1337 C C . SER B 1 20 ? -26.484 -10.18 -19.484 1 44.47 20 SER B C 1
ATOM 1339 O O . SER B 1 20 ? -26.406 -10.562 -18.312 1 44.47 20 SER B O 1
ATOM 1341 N N . SER B 1 21 ? -26.859 -11.234 -20.516 1 48.25 21 SER B N 1
ATOM 1342 C CA . SER B 1 21 ? -27.688 -12.406 -20.766 1 48.25 21 SER B CA 1
ATOM 1343 C C . SER B 1 21 ? -27.344 -13.547 -19.812 1 48.25 21 SER B C 1
ATOM 1345 O O . SER B 1 21 ? -26.25 -13.57 -19.234 1 48.25 21 SER B O 1
ATOM 1347 N N . SER B 1 22 ? -28.266 -14.555 -19.594 1 49.12 22 SER B N 1
ATOM 1348 C CA . SER B 1 22 ? -28.344 -15.766 -18.781 1 49.12 22 SER B CA 1
ATOM 1349 C C . SER B 1 22 ? -27 -16.484 -18.734 1 49.12 22 SER B C 1
ATOM 1351 O O . SER B 1 22 ? -26.562 -16.891 -17.656 1 49.12 22 SER B O 1
ATOM 1353 N N . LYS B 1 23 ? -26.375 -16.891 -19.859 1 52.88 23 LYS B N 1
ATOM 1354 C CA . LYS B 1 23 ? -25.078 -17.547 -19.969 1 52.88 23 LYS B CA 1
ATOM 1355 C C . LYS B 1 23 ? -23.969 -16.688 -19.406 1 52.88 23 LYS B C 1
ATOM 1357 O O . LYS B 1 23 ? -22.984 -17.203 -18.859 1 52.88 23 LYS B O 1
ATOM 1362 N N . ARG B 1 24 ? -24.219 -15.43 -19.453 1 55.75 24 ARG B N 1
ATOM 1363 C CA . ARG B 1 24 ? -23.234 -14.477 -18.953 1 55.75 24 ARG B CA 1
ATOM 1364 C C . ARG B 1 24 ? -23.234 -14.438 -17.438 1 55.75 24 ARG B C 1
ATOM 1366 O O . ARG B 1 24 ? -22.172 -14.32 -16.812 1 55.75 24 ARG B O 1
ATOM 1373 N N . LYS B 1 25 ? -24.438 -14.773 -17 1 63.12 25 LYS B N 1
ATOM 1374 C CA . LYS B 1 25 ? -24.547 -14.82 -15.539 1 63.12 25 LYS B CA 1
ATOM 1375 C C . LYS B 1 25 ? -23.828 -16.047 -14.977 1 63.12 25 LYS B C 1
ATOM 1377 O O . LYS B 1 25 ? -23.172 -15.961 -13.938 1 63.12 25 LYS B O 1
ATOM 1382 N N . GLY B 1 26 ? -24 -17.172 -15.766 1 66.12 26 GLY B N 1
ATOM 1383 C CA . GLY B 1 26 ? -23.328 -18.375 -15.32 1 66.12 26 GLY B CA 1
ATOM 1384 C C . GLY B 1 26 ? -21.812 -18.25 -15.312 1 66.12 26 GLY B C 1
ATOM 1385 O O . GLY B 1 26 ? -21.141 -18.703 -14.383 1 66.12 26 GLY B O 1
ATOM 1386 N N . ARG B 1 27 ? -21.281 -17.734 -16.297 1 76.12 27 ARG B N 1
ATOM 1387 C CA . ARG B 1 27 ? -19.844 -17.562 -16.453 1 76.12 27 ARG B CA 1
ATOM 1388 C C . ARG B 1 27 ? -19.312 -16.531 -15.453 1 76.12 27 ARG B C 1
ATOM 1390 O O . ARG B 1 27 ? -18.234 -16.719 -14.875 1 76.12 27 ARG B O 1
ATOM 1397 N N . VAL B 1 28 ? -20.156 -15.5 -15.242 1 73.94 28 VAL B N 1
ATOM 1398 C CA . VAL B 1 28 ? -19.75 -14.477 -14.281 1 73.94 28 VAL B CA 1
ATOM 1399 C C . VAL B 1 28 ? -19.672 -15.078 -12.883 1 73.94 28 VAL B C 1
ATOM 1401 O O . VAL B 1 28 ? -18.734 -14.805 -12.133 1 73.94 28 VAL B O 1
ATOM 1404 N N . ASP B 1 29 ? -20.547 -15.969 -12.664 1 81.06 29 ASP B N 1
ATOM 1405 C CA . ASP B 1 29 ? -20.547 -16.625 -11.359 1 81.06 29 ASP B CA 1
ATOM 1406 C C . ASP B 1 29 ? -19.359 -17.562 -11.211 1 81.06 29 ASP B C 1
ATOM 1408 O O . ASP B 1 29 ? -18.766 -17.656 -10.141 1 81.06 29 ASP B O 1
ATOM 1412 N N . ALA B 1 30 ? -19.031 -18.266 -12.25 1 87.81 30 ALA B N 1
ATOM 1413 C CA . ALA B 1 30 ? -17.891 -19.172 -12.203 1 87.81 30 ALA B CA 1
ATOM 1414 C C . ALA B 1 30 ? -16.594 -18.422 -12 1 87.81 30 ALA B C 1
ATOM 1416 O O . ALA B 1 30 ? -15.719 -18.859 -11.242 1 87.81 30 ALA B O 1
ATOM 1417 N N . ASP B 1 31 ? -16.5 -17.297 -12.641 1 87.62 31 ASP B N 1
ATOM 1418 C CA . ASP B 1 31 ? -15.305 -16.469 -12.508 1 87.62 31 ASP B CA 1
ATOM 1419 C C . ASP B 1 31 ? -15.18 -15.922 -11.086 1 87.62 31 ASP B C 1
ATOM 1421 O O . ASP B 1 31 ? -14.078 -15.867 -10.539 1 87.62 31 ASP B O 1
ATOM 1425 N N . LYS B 1 32 ? -16.281 -15.531 -10.555 1 85.88 32 LYS B N 1
ATOM 1426 C CA . LYS B 1 32 ? -16.281 -15.016 -9.188 1 85.88 32 LYS B CA 1
ATOM 1427 C C . LYS B 1 32 ? -15.859 -16.094 -8.195 1 85.88 32 LYS B C 1
ATOM 1429 O O . LYS B 1 32 ? -15.047 -15.836 -7.301 1 85.88 32 LYS B O 1
ATOM 1434 N N . MET B 1 33 ? -16.328 -17.25 -8.375 1 89.31 33 MET B N 1
ATOM 1435 C CA . MET B 1 33 ? -15.969 -18.344 -7.477 1 89.31 33 MET B CA 1
ATOM 1436 C C . MET B 1 33 ? -14.5 -18.719 -7.613 1 89.31 33 MET B C 1
ATOM 1438 O O . MET B 1 33 ? -13.836 -19.031 -6.625 1 89.31 33 MET B O 1
ATOM 1442 N N . ALA B 1 34 ? -14.039 -18.703 -8.781 1 90.75 34 ALA B N 1
ATOM 1443 C CA . ALA B 1 34 ? -12.648 -19.062 -9.031 1 90.75 34 ALA B CA 1
ATOM 1444 C C . ALA B 1 34 ? -11.703 -18.078 -8.336 1 90.75 34 ALA B C 1
ATOM 1446 O O . ALA B 1 34 ? -10.719 -18.484 -7.715 1 90.75 34 ALA B O 1
ATOM 1447 N N . VAL B 1 35 ? -12.062 -16.812 -8.445 1 91.75 35 VAL B N 1
ATOM 1448 C CA . VAL B 1 35 ? -11.172 -15.805 -7.879 1 91.75 35 VAL B CA 1
ATOM 1449 C C . VAL B 1 35 ? -11.273 -15.836 -6.355 1 91.75 35 VAL B C 1
ATOM 1451 O O . VAL B 1 35 ? -10.273 -15.641 -5.66 1 91.75 35 VAL B O 1
ATOM 1454 N N . LEU B 1 36 ? -12.414 -16.078 -5.859 1 91.06 36 LEU B N 1
ATOM 1455 C CA . LEU B 1 36 ? -12.562 -16.172 -4.41 1 91.06 36 LEU B CA 1
ATOM 1456 C C . LEU B 1 36 ? -11.789 -17.359 -3.863 1 91.06 36 LEU B C 1
ATOM 1458 O O . LEU B 1 36 ? -11.156 -17.266 -2.811 1 91.06 36 LEU B O 1
ATOM 1462 N N . THR B 1 37 ? -11.82 -18.438 -4.566 1 91.44 37 THR B N 1
ATOM 1463 C CA . THR B 1 37 ? -11.047 -19.609 -4.184 1 91.44 37 THR B CA 1
ATOM 1464 C C . THR B 1 37 ? -9.555 -19.312 -4.211 1 91.44 37 THR B C 1
ATOM 1466 O O . THR B 1 37 ? -8.82 -19.703 -3.299 1 91.44 37 THR B O 1
ATOM 1469 N N . ALA B 1 38 ? -9.109 -18.656 -5.25 1 94.06 38 ALA B N 1
ATOM 1470 C CA . ALA B 1 38 ? -7.707 -18.266 -5.367 1 94.06 38 ALA B CA 1
ATOM 1471 C C . ALA B 1 38 ? -7.293 -17.359 -4.211 1 94.06 38 ALA B C 1
ATOM 1473 O O . ALA B 1 38 ? -6.238 -17.547 -3.609 1 94.06 38 ALA B O 1
ATOM 1474 N N . TRP B 1 39 ? -8.172 -16.391 -3.867 1 94.06 39 TRP B N 1
ATOM 1475 C CA . TRP B 1 39 ? -7.906 -15.453 -2.787 1 94.06 39 TRP B CA 1
ATOM 1476 C C . TRP B 1 39 ? -7.801 -16.172 -1.447 1 94.06 39 TRP B C 1
ATOM 1478 O O . TRP B 1 39 ? -7 -15.789 -0.591 1 94.06 39 TRP B O 1
ATOM 1488 N N . HIS B 1 40 ? -8.469 -17.219 -1.312 1 93.44 40 HIS B N 1
ATOM 1489 C CA . HIS B 1 40 ? -8.461 -17.969 -0.064 1 93.44 40 HIS B CA 1
ATOM 1490 C C . HIS B 1 40 ? -7.176 -18.766 0.09 1 93.44 40 HIS B C 1
ATOM 1492 O O . HIS B 1 40 ? -6.84 -19.203 1.192 1 93.44 40 HIS B O 1
ATOM 1498 N N . ARG B 1 41 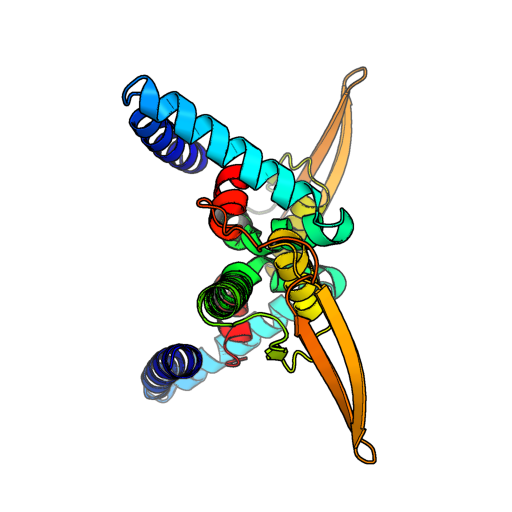? -6.488 -18.969 -1.003 1 93.5 41 ARG B N 1
ATOM 1499 C CA . ARG B 1 41 ? -5.203 -19.656 -0.929 1 93.5 41 ARG B CA 1
ATOM 1500 C C . ARG B 1 41 ? -4.148 -18.766 -0.263 1 93.5 41 ARG B C 1
ATOM 1502 O O . ARG B 1 41 ? -3.154 -19.266 0.262 1 93.5 41 ARG B O 1
ATOM 1509 N N . VAL B 1 42 ? -4.344 -17.5 -0.366 1 95.62 42 VAL B N 1
ATOM 1510 C CA . VAL B 1 42 ? -3.373 -16.547 0.161 1 95.62 42 VAL B CA 1
ATOM 1511 C C . VAL B 1 42 ? -3.543 -16.422 1.673 1 95.62 42 VAL B C 1
ATOM 1513 O O . VAL B 1 42 ? -4.664 -16.297 2.168 1 95.62 42 VAL B O 1
ATOM 1516 N N . ASP B 1 43 ? -2.482 -16.469 2.354 1 92.88 43 ASP B N 1
ATOM 1517 C CA . ASP B 1 43 ? -2.547 -16.375 3.809 1 92.88 43 ASP B CA 1
ATOM 1518 C C . ASP B 1 43 ? -3.045 -15.008 4.258 1 92.88 43 ASP B C 1
ATOM 1520 O O . ASP B 1 43 ? -2.924 -14.031 3.52 1 92.88 43 ASP B O 1
ATOM 1524 N N . CYS B 1 44 ? -3.506 -14.914 5.531 1 92 44 CYS B N 1
ATOM 1525 C CA . CYS B 1 44 ? -4.184 -13.727 6.043 1 92 44 CYS B CA 1
ATOM 1526 C C . CYS B 1 44 ? -3.238 -12.531 6.074 1 92 44 CYS B C 1
ATOM 1528 O O . CYS B 1 44 ? -3.6 -11.438 5.633 1 92 44 CYS B O 1
ATOM 1530 N N . ARG B 1 45 ? -2.027 -12.766 6.625 1 93.12 45 ARG B N 1
ATOM 1531 C CA . ARG B 1 45 ? -1.054 -11.688 6.723 1 93.12 45 ARG B CA 1
ATOM 1532 C C . ARG B 1 45 ? -0.715 -11.125 5.344 1 93.12 45 ARG B C 1
ATOM 1534 O O . ARG B 1 45 ? -0.634 -9.906 5.164 1 93.12 45 ARG B O 1
ATOM 1541 N N . THR B 1 46 ? -0.561 -12.023 4.422 1 94.88 46 THR B N 1
ATOM 1542 C CA . THR B 1 46 ? -0.241 -11.648 3.049 1 94.88 46 THR B CA 1
ATOM 1543 C C . THR B 1 46 ? -1.422 -10.938 2.395 1 94.88 46 THR B C 1
ATOM 1545 O O . THR B 1 46 ? -1.236 -10 1.617 1 94.88 46 THR B O 1
ATOM 1548 N N . ARG B 1 47 ? -2.596 -11.359 2.73 1 94.81 47 ARG B N 1
ATOM 1549 C CA . ARG B 1 47 ? -3.783 -10.68 2.219 1 94.81 47 ARG B CA 1
ATOM 1550 C C . ARG B 1 47 ? -3.812 -9.219 2.652 1 94.81 47 ARG B C 1
ATOM 1552 O O . ARG B 1 47 ? -4.062 -8.328 1.837 1 94.81 47 ARG B O 1
ATOM 1559 N N . ASP B 1 48 ? -3.488 -9.031 3.855 1 94.5 48 ASP B N 1
ATOM 1560 C CA . ASP B 1 48 ? -3.471 -7.668 4.371 1 94.5 48 ASP B CA 1
ATOM 1561 C C . ASP B 1 48 ? -2.414 -6.828 3.658 1 94.5 48 ASP B C 1
ATOM 1563 O O . ASP B 1 48 ? -2.674 -5.68 3.285 1 94.5 48 ASP B O 1
ATOM 1567 N N . ALA B 1 49 ? -1.277 -7.414 3.48 1 96.19 49 ALA B N 1
ATOM 1568 C CA . ALA B 1 49 ? -0.191 -6.711 2.801 1 96.19 49 ALA B CA 1
ATOM 1569 C C . ALA B 1 49 ? -0.585 -6.34 1.373 1 96.19 49 ALA B C 1
ATOM 1571 O O . ALA B 1 49 ? -0.331 -5.223 0.924 1 96.19 49 ALA B O 1
ATOM 1572 N N . LEU B 1 50 ? -1.263 -7.242 0.699 1 96.38 50 LEU B N 1
ATOM 1573 C CA . LEU B 1 50 ? -1.689 -7.004 -0.675 1 96.38 50 LEU B CA 1
ATOM 1574 C C . LEU B 1 50 ? -2.756 -5.918 -0.732 1 96.38 50 LEU B C 1
ATOM 1576 O O . LEU B 1 50 ? -2.67 -4.996 -1.551 1 96.38 50 LEU B O 1
ATOM 1580 N N . ARG B 1 51 ? -3.674 -5.984 0.179 1 93.94 51 ARG B N 1
ATOM 1581 C CA . ARG B 1 51 ? -4.73 -4.977 0.206 1 93.94 51 ARG B CA 1
ATOM 1582 C C . ARG B 1 51 ? -4.156 -3.59 0.478 1 93.94 51 ARG B C 1
ATOM 1584 O O . ARG B 1 51 ? -4.555 -2.611 -0.158 1 93.94 51 ARG B O 1
ATOM 1591 N N . ARG B 1 52 ? -3.25 -3.525 1.312 1 94.19 52 ARG B N 1
ATOM 1592 C CA . ARG B 1 52 ? -2.689 -2.256 1.763 1 94.19 52 ARG B CA 1
ATOM 1593 C C . ARG B 1 52 ? -1.771 -1.655 0.705 1 94.19 52 ARG B C 1
ATOM 1595 O O . ARG B 1 52 ? -1.461 -0.462 0.748 1 94.19 52 ARG B O 1
ATOM 1602 N N . SER B 1 53 ? -1.354 -2.426 -0.275 1 94.69 53 SER B N 1
ATOM 1603 C CA . SER B 1 53 ? -0.496 -1.947 -1.354 1 94.69 53 SER B CA 1
ATOM 1604 C C . SER B 1 53 ? -1.286 -1.125 -2.365 1 94.69 53 SER B C 1
ATOM 1606 O O . SER B 1 53 ? -0.707 -0.519 -3.27 1 94.69 53 SER B O 1
ATOM 1608 N N . PHE B 1 54 ? -2.602 -0.967 -2.193 1 92.81 54 PHE B N 1
ATOM 1609 C CA . PHE B 1 54 ? -3.465 -0.288 -3.152 1 92.81 54 PHE B CA 1
ATOM 1610 C C . PHE B 1 54 ? -4.141 0.918 -2.512 1 92.81 54 PHE B C 1
ATOM 1612 O O . PHE B 1 54 ? -5.227 1.324 -2.932 1 92.81 54 PHE B O 1
ATOM 1619 N N . LEU B 1 55 ? -3.484 1.532 -1.544 1 93.31 55 LEU B N 1
ATOM 1620 C CA . LEU B 1 55 ? -4.133 2.598 -0.788 1 93.31 55 LEU B CA 1
ATOM 1621 C C . LEU B 1 55 ? -3.643 3.967 -1.244 1 93.31 55 LEU B C 1
ATOM 1623 O O . LEU B 1 55 ? -3.781 4.953 -0.519 1 93.31 55 LEU B O 1
ATOM 1627 N N . SER B 1 56 ? -3.07 4.102 -2.438 1 92.62 56 SER B N 1
ATOM 1628 C CA . SER B 1 56 ? -2.572 5.383 -2.924 1 92.62 56 SER B CA 1
ATOM 1629 C C . SER B 1 56 ? -3.697 6.406 -3.035 1 92.62 56 SER B C 1
ATOM 1631 O O . SER B 1 56 ? -3.512 7.578 -2.701 1 92.62 56 SER B O 1
ATOM 1633 N N . ASP B 1 57 ? -4.852 5.973 -3.457 1 92.69 57 ASP B N 1
ATOM 1634 C CA . ASP B 1 57 ? -5.984 6.883 -3.6 1 92.69 57 ASP B CA 1
ATOM 1635 C C . ASP B 1 57 ? -6.434 7.414 -2.242 1 92.69 57 ASP B C 1
ATOM 1637 O O . ASP B 1 57 ? -6.848 8.57 -2.129 1 92.69 57 ASP B O 1
ATOM 1641 N N . LEU B 1 58 ? -6.449 6.52 -1.325 1 94 58 LEU B N 1
ATOM 1642 C CA . LEU B 1 58 ? -6.816 6.938 0.024 1 94 58 LEU B CA 1
ATOM 1643 C C . LEU B 1 58 ? -5.848 7.996 0.547 1 94 58 LEU B C 1
ATOM 1645 O O . LEU B 1 58 ? -6.273 9.023 1.079 1 94 58 LEU B O 1
ATOM 1649 N N . VAL B 1 59 ? -4.578 7.742 0.386 1 97 59 VAL B N 1
ATOM 1650 C CA . VAL B 1 59 ? -3.555 8.68 0.829 1 97 59 VAL B CA 1
ATOM 1651 C C . VAL B 1 59 ? -3.738 10.016 0.116 1 97 59 VAL B C 1
ATOM 1653 O O . VAL B 1 59 ? -3.664 11.078 0.743 1 97 59 VAL B O 1
ATOM 1656 N N . TYR B 1 60 ? -3.945 9.914 -1.133 1 95.69 60 TYR B N 1
ATOM 1657 C CA . TYR B 1 60 ? -4.199 11.125 -1.913 1 95.69 60 TYR B CA 1
ATOM 1658 C C . TYR B 1 60 ? -5.383 11.898 -1.347 1 95.69 60 TYR B C 1
ATOM 1660 O O . TYR B 1 60 ? -5.309 13.117 -1.173 1 95.69 60 TYR B O 1
ATOM 1668 N N . GLY B 1 61 ? -6.43 11.227 -1.082 1 95.81 61 GLY B N 1
ATOM 1669 C CA . GLY B 1 61 ? -7.609 11.875 -0.53 1 95.81 61 GLY B CA 1
ATOM 1670 C C . GLY B 1 61 ? -7.359 12.531 0.814 1 95.81 61 GLY B C 1
ATOM 1671 O O . GLY B 1 61 ? -7.777 13.664 1.045 1 95.81 61 GLY B O 1
ATOM 1672 N N . TYR B 1 62 ? -6.754 11.789 1.688 1 97.12 62 TYR B N 1
ATOM 1673 C CA . TYR B 1 62 ? -6.398 12.352 2.984 1 97.12 62 TYR B CA 1
ATOM 1674 C C . TYR B 1 62 ? -5.547 13.609 2.816 1 97.12 62 TYR B C 1
ATOM 1676 O O . TYR B 1 62 ? -5.773 14.617 3.49 1 97.12 62 TYR B O 1
ATOM 1684 N N . GLU B 1 63 ? -4.512 13.5 1.966 1 98 63 GLU B N 1
ATOM 1685 C CA . GLU B 1 63 ? -3.615 14.633 1.764 1 98 63 GLU B CA 1
ATOM 1686 C C . GLU B 1 63 ? -4.375 15.859 1.26 1 98 63 GLU B C 1
ATOM 1688 O O . GLU B 1 63 ? -4.141 16.984 1.724 1 98 63 GLU B O 1
ATOM 1693 N N . GLU B 1 64 ? -5.242 15.641 0.283 1 96.75 64 GLU B N 1
ATOM 1694 C CA . GLU B 1 64 ? -6.039 16.75 -0.241 1 96.75 64 GLU B CA 1
ATOM 1695 C C . GLU B 1 64 ? -6.863 17.406 0.862 1 96.75 64 GLU B C 1
ATOM 1697 O O . GLU B 1 64 ? -6.945 18.625 0.938 1 96.75 64 GLU B O 1
ATOM 1702 N N . CYS B 1 65 ? -7.484 16.594 1.664 1 96.62 65 CYS B N 1
ATOM 1703 C CA . CYS B 1 65 ? -8.297 17.078 2.777 1 96.62 65 CYS B CA 1
ATOM 1704 C C . CYS B 1 65 ? -7.457 17.891 3.756 1 96.62 65 CYS B C 1
ATOM 1706 O O . CYS B 1 65 ? -7.848 18.984 4.148 1 96.62 65 CYS B O 1
ATOM 1708 N N . ILE B 1 66 ? -6.336 17.422 4.074 1 97.25 66 ILE B N 1
ATOM 1709 C CA . ILE B 1 66 ? -5.461 18.047 5.055 1 97.25 66 ILE B CA 1
ATOM 1710 C C . ILE B 1 66 ? -4.93 19.375 4.5 1 97.25 66 ILE B C 1
ATOM 1712 O O . ILE B 1 66 ? -4.875 20.375 5.211 1 97.25 66 ILE B O 1
ATOM 1716 N N . ARG B 1 67 ? -4.535 19.375 3.217 1 96.81 67 ARG B N 1
ATOM 1717 C CA . ARG B 1 67 ? -4.043 20.609 2.602 1 96.81 67 ARG B CA 1
ATOM 1718 C C . ARG B 1 67 ? -5.137 21.672 2.535 1 96.81 67 ARG B C 1
ATOM 1720 O O . ARG B 1 67 ? -4.883 22.844 2.77 1 96.81 67 ARG B O 1
ATOM 1727 N N . ALA B 1 68 ? -6.352 21.234 2.197 1 96.31 68 ALA B N 1
ATOM 1728 C CA . ALA B 1 68 ? -7.477 22.172 2.195 1 96.31 68 ALA B CA 1
ATOM 1729 C C . ALA B 1 68 ? -7.699 22.766 3.586 1 96.31 68 ALA B C 1
ATOM 1731 O O . ALA B 1 68 ? -7.93 23.969 3.727 1 96.31 68 ALA B O 1
ATOM 1732 N N . PHE B 1 69 ? -7.629 21.953 4.551 1 96.44 69 PHE B N 1
ATOM 1733 C CA . PHE B 1 69 ? -7.801 22.391 5.93 1 96.44 69 PHE B CA 1
ATOM 1734 C C . PHE B 1 69 ? -6.754 23.438 6.301 1 96.44 69 PHE B C 1
ATOM 1736 O O . PHE B 1 69 ? -7.078 24.453 6.91 1 96.44 69 PHE B O 1
ATOM 1743 N N . ILE B 1 70 ? -5.527 23.188 5.938 1 94.88 70 ILE B N 1
ATOM 1744 C CA . ILE B 1 70 ? -4.438 24.094 6.27 1 94.88 70 ILE B CA 1
ATOM 1745 C C . ILE B 1 70 ? -4.664 25.438 5.582 1 94.88 70 ILE B C 1
ATOM 1747 O O . ILE B 1 70 ? -4.449 26.5 6.184 1 94.88 70 ILE B O 1
ATOM 1751 N N . LYS B 1 71 ? -5.098 25.406 4.363 1 93.62 71 LYS B N 1
ATOM 1752 C CA . LYS B 1 71 ? -5.273 26.625 3.574 1 93.62 71 LYS B CA 1
ATOM 1753 C C . LYS B 1 71 ? -6.457 27.438 4.078 1 93.62 71 LYS B C 1
ATOM 1755 O O . LYS B 1 71 ? -6.41 28.672 4.094 1 93.62 71 LYS B O 1
ATOM 1760 N N . GLU B 1 72 ? -7.5 26.766 4.469 1 92.56 72 GLU B N 1
ATOM 1761 C CA . GLU B 1 72 ? -8.773 27.438 4.699 1 92.56 72 GLU B CA 1
ATOM 1762 C C . GLU B 1 72 ? -8.977 27.734 6.18 1 92.56 72 GLU B C 1
ATOM 1764 O O . GLU B 1 72 ? -9.805 28.578 6.539 1 92.56 72 GLU B O 1
ATOM 1769 N N . SER B 1 73 ? -8.258 27.125 6.992 1 88.06 73 SER B N 1
ATOM 1770 C CA . SER B 1 73 ? -8.562 27.234 8.414 1 88.06 73 SER B CA 1
ATOM 1771 C C . SER B 1 73 ? -7.727 28.312 9.086 1 88.06 73 SER B C 1
ATOM 1773 O O . SER B 1 73 ? -6.562 28.516 8.727 1 88.06 73 SER B O 1
ATOM 1775 N N . GLY B 1 74 ? -8.367 29.047 9.922 1 84.75 74 GLY B N 1
ATOM 1776 C CA . GLY B 1 74 ? -7.664 29.953 10.797 1 84.75 74 GLY B CA 1
ATOM 1777 C C . GLY B 1 74 ? -7.043 29.281 12 1 84.75 74 GLY B C 1
ATOM 1778 O O . GLY B 1 74 ? -7.141 28.062 12.148 1 84.75 74 GLY B O 1
ATOM 1779 N N . ASP B 1 75 ? -6.352 30.078 12.766 1 82.62 75 ASP B N 1
ATOM 1780 C CA . ASP B 1 75 ? -5.734 29.547 13.977 1 82.62 75 ASP B CA 1
ATOM 1781 C C . ASP B 1 75 ? -6.789 29.031 14.953 1 82.62 75 ASP B C 1
ATOM 1783 O O . ASP B 1 75 ? -7.836 29.656 15.133 1 82.62 75 ASP B O 1
ATOM 1787 N N . GLY B 1 76 ? -6.617 27.906 15.539 1 87.25 76 GLY B N 1
ATOM 1788 C CA . GLY B 1 76 ? -7.48 27.359 16.578 1 87.25 76 GLY B CA 1
ATOM 1789 C C . GLY B 1 76 ? -8.586 26.484 16.016 1 87.25 76 GLY B C 1
ATOM 1790 O O . GLY B 1 76 ? -9.297 25.828 16.781 1 87.25 76 GLY B O 1
ATOM 1791 N N . GLU B 1 77 ? -8.742 26.438 14.742 1 92.5 77 GLU B N 1
ATOM 1792 C CA . GLU B 1 77 ? -9.773 25.594 14.148 1 92.5 77 GLU B CA 1
ATOM 1793 C C . GLU B 1 77 ? -9.367 24.125 14.203 1 92.5 77 GLU B C 1
ATOM 1795 O O . GLU B 1 77 ? -8.18 23.797 14.172 1 92.5 77 GLU B O 1
ATOM 1800 N N . VAL B 1 78 ? -10.445 23.312 14.305 1 96.44 78 VAL B N 1
ATOM 1801 C CA . VAL B 1 78 ? -10.195 21.875 14.438 1 96.44 78 VAL B CA 1
ATOM 1802 C C . VAL B 1 78 ? -10.938 21.125 13.328 1 96.44 78 VAL B C 1
ATOM 1804 O O . VAL B 1 78 ? -12.102 21.406 13.039 1 96.44 78 VAL B O 1
ATOM 1807 N N . LEU B 1 79 ? -10.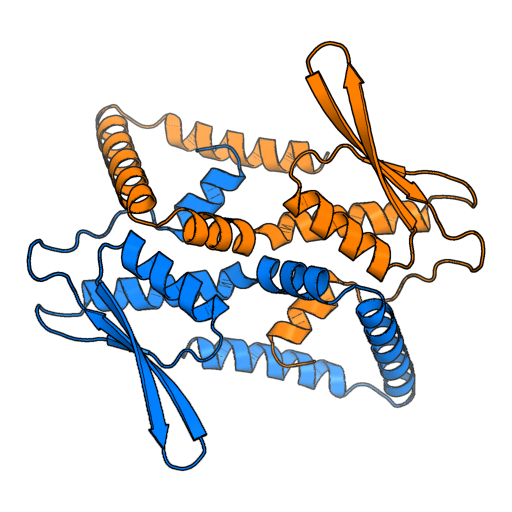203 20.219 12.68 1 97.25 79 LEU B N 1
ATOM 1808 C CA . LEU B 1 79 ? -10.805 19.297 11.727 1 97.25 79 LEU B CA 1
ATOM 1809 C C . LEU B 1 79 ? -11.102 17.953 12.383 1 97.25 79 LEU B C 1
ATOM 1811 O O . LEU B 1 79 ? -10.234 17.375 13.039 1 97.25 79 LEU B O 1
ATOM 1815 N N . VAL B 1 80 ? -12.336 17.422 12.188 1 97.75 80 VAL B N 1
ATOM 1816 C CA . VAL B 1 80 ? -12.727 16.141 12.789 1 97.75 80 VAL B CA 1
ATOM 1817 C C . VAL B 1 80 ? -13.008 15.117 11.695 1 97.75 80 VAL B C 1
ATOM 1819 O O . VAL B 1 80 ? -13.805 15.383 10.789 1 97.75 80 VAL B O 1
ATOM 1822 N N . LEU B 1 81 ? -12.328 14.031 11.766 1 96.88 81 LEU B N 1
ATOM 1823 C CA . LEU B 1 81 ? -12.547 12.922 10.836 1 96.88 81 LEU B CA 1
ATOM 1824 C C . LEU B 1 81 ? -12.883 11.641 11.594 1 96.88 81 LEU B C 1
ATOM 1826 O O . LEU B 1 81 ? -12.367 11.414 12.695 1 96.88 81 LEU B O 1
ATOM 1830 N N . HIS B 1 82 ? -13.727 10.789 10.953 1 95.62 82 HIS B N 1
ATOM 1831 C CA . HIS B 1 82 ? -14.117 9.508 11.531 1 95.62 82 HIS B CA 1
ATOM 1832 C C . HIS B 1 82 ? -13.57 8.344 10.711 1 95.62 82 HIS B C 1
ATOM 1834 O O . HIS B 1 82 ? -14.234 7.875 9.789 1 95.62 82 HIS B O 1
ATOM 1840 N N . VAL B 1 83 ? -12.352 8.016 11.07 1 95.94 83 VAL B N 1
ATOM 1841 C CA . VAL B 1 83 ? -11.68 6.902 10.414 1 95.94 83 VAL B CA 1
ATOM 1842 C C . VAL B 1 83 ? -11.641 5.695 11.352 1 95.94 83 VAL B C 1
ATOM 1844 O O . VAL B 1 83 ? -10.898 5.691 12.336 1 95.94 83 VAL B O 1
ATOM 1847 N N . GLN B 1 84 ? -12.344 4.629 10.953 1 94.5 84 GLN B N 1
ATOM 1848 C CA . GLN B 1 84 ? -12.508 3.5 11.859 1 94.5 84 GLN B CA 1
ATOM 1849 C C . GLN B 1 84 ? -11.406 2.463 11.656 1 94.5 84 GLN B C 1
ATOM 1851 O O . GLN B 1 84 ? -10.984 1.799 12.602 1 94.5 84 GLN B O 1
ATOM 1856 N N . ASP B 1 85 ? -10.898 2.24 10.453 1 94 85 ASP B N 1
ATOM 1857 C CA . ASP B 1 85 ? -9.82 1.291 10.195 1 94 85 ASP B CA 1
ATOM 1858 C C . ASP B 1 85 ? -8.508 1.771 10.805 1 94 85 ASP B C 1
ATOM 1860 O O . ASP B 1 85 ? -8.039 2.871 10.508 1 94 85 ASP B O 1
ATOM 1864 N N . PRO B 1 86 ? -7.906 0.951 11.703 1 96.25 86 PRO B N 1
ATOM 1865 C CA . PRO B 1 86 ? -6.703 1.397 12.406 1 96.25 86 PRO B CA 1
ATOM 1866 C C . PRO B 1 86 ? -5.543 1.688 11.453 1 96.25 86 PRO B C 1
ATOM 1868 O O . PRO B 1 86 ? -4.742 2.594 11.711 1 96.25 86 PRO B O 1
ATOM 1871 N N . PHE B 1 87 ? -5.383 0.957 10.43 1 95.81 87 PHE B N 1
ATOM 1872 C CA . PHE B 1 87 ? -4.301 1.195 9.484 1 95.81 87 PHE B CA 1
ATOM 1873 C C . PHE B 1 87 ? -4.531 2.49 8.711 1 95.81 87 PHE B C 1
ATOM 1875 O O . PHE B 1 87 ? -3.592 3.242 8.453 1 95.81 87 PHE B O 1
ATOM 1882 N N . HIS B 1 88 ? -5.742 2.684 8.328 1 96.06 88 HIS B N 1
ATOM 1883 C CA . HIS B 1 88 ? -6.066 3.947 7.676 1 96.06 88 HIS B CA 1
ATOM 1884 C C . HIS B 1 88 ? -5.789 5.133 8.594 1 96.06 88 HIS B C 1
ATOM 1886 O O . HIS B 1 88 ? -5.301 6.172 8.148 1 96.06 88 HIS B O 1
ATOM 1892 N N . ARG B 1 89 ? -6.082 4.965 9.812 1 97.75 89 ARG B N 1
ATOM 1893 C CA . ARG B 1 89 ? -5.812 6.02 10.781 1 97.75 89 ARG B CA 1
ATOM 1894 C C . ARG B 1 89 ? -4.312 6.277 10.906 1 97.75 89 ARG B C 1
ATOM 1896 O O . ARG B 1 89 ? -3.885 7.426 11.055 1 97.75 89 ARG B O 1
ATOM 1903 N N . LEU B 1 90 ? -3.562 5.219 10.906 1 97.81 90 LEU B N 1
ATOM 1904 C CA . LEU B 1 90 ? -2.109 5.344 10.938 1 97.81 90 LEU B CA 1
ATOM 1905 C C . LEU B 1 90 ? -1.617 6.219 9.789 1 97.81 90 LEU B C 1
ATO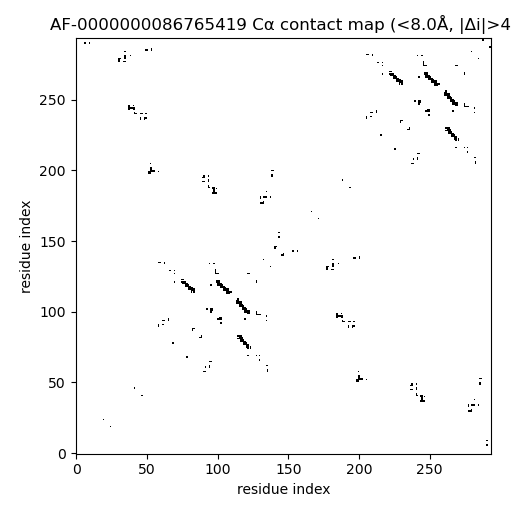M 1907 O O . LEU B 1 90 ? -0.793 7.113 9.992 1 97.81 90 LEU B O 1
ATOM 1911 N N . LEU B 1 91 ? -2.143 5.957 8.609 1 97.88 91 LEU B N 1
ATOM 1912 C CA . LEU B 1 91 ? -1.766 6.742 7.438 1 97.88 91 LEU B CA 1
ATOM 1913 C C . LEU B 1 91 ? -2.164 8.203 7.609 1 97.88 91 LEU B C 1
ATOM 1915 O O . LEU B 1 91 ? -1.385 9.109 7.297 1 97.88 91 LEU B O 1
ATOM 1919 N N . LEU B 1 92 ? -3.342 8.445 8.133 1 98.06 92 LEU B N 1
ATOM 1920 C CA . LEU B 1 92 ? -3.816 9.805 8.375 1 98.06 92 LEU B CA 1
ATOM 1921 C C . LEU B 1 92 ? -2.896 10.539 9.344 1 98.06 92 LEU B C 1
ATOM 1923 O O . LEU B 1 92 ? -2.51 11.68 9.086 1 98.06 92 LEU B O 1
ATOM 1927 N N . HIS B 1 93 ? -2.594 9.828 10.422 1 97.94 93 HIS B N 1
ATOM 1928 C CA . HIS B 1 93 ? -1.683 10.43 11.383 1 97.94 93 HIS B CA 1
ATOM 1929 C C . HIS B 1 93 ? -0.346 10.781 10.742 1 97.94 93 HIS B C 1
ATOM 1931 O O . HIS B 1 93 ? 0.228 11.828 11.023 1 97.94 93 HIS B O 1
ATOM 1937 N N . GLY B 1 94 ? 0.177 9.898 9.922 1 98.12 94 GLY B N 1
ATOM 1938 C CA . GLY B 1 94 ? 1.415 10.18 9.219 1 98.12 94 GLY B CA 1
ATOM 1939 C C . GLY B 1 94 ? 1.332 11.406 8.328 1 98.12 94 GLY B C 1
ATOM 1940 O O . GLY B 1 94 ? 2.268 12.211 8.289 1 98.12 94 GLY B O 1
ATOM 1941 N N . ILE B 1 95 ? 0.24 11.57 7.621 1 98.25 95 ILE B N 1
ATOM 1942 C CA . ILE B 1 95 ? 0.03 12.727 6.758 1 98.25 95 ILE B CA 1
ATOM 1943 C C . ILE B 1 95 ? -0.022 14 7.602 1 98.25 95 ILE B C 1
ATOM 1945 O O . ILE B 1 95 ? 0.566 15.023 7.234 1 98.25 95 ILE B O 1
ATOM 1949 N N . CYS B 1 96 ? -0.685 13.938 8.719 1 97.25 96 CYS B N 1
ATOM 1950 C CA . CYS B 1 96 ? -0.738 15.078 9.625 1 97.25 96 CYS B CA 1
ATOM 1951 C C . CYS B 1 96 ? 0.655 15.445 10.125 1 97.25 96 CYS B C 1
ATOM 1953 O O . CYS B 1 96 ? 1.011 16.625 10.188 1 97.25 96 CYS B O 1
ATOM 1955 N N . GLU B 1 97 ? 1.46 14.461 10.5 1 96.5 97 GLU B N 1
ATOM 1956 C CA . GLU B 1 97 ? 2.832 14.703 10.93 1 96.5 97 GLU B CA 1
ATOM 1957 C C . GLU B 1 97 ? 3.648 15.375 9.828 1 96.5 97 GLU B C 1
ATOM 1959 O O . GLU B 1 97 ? 4.406 16.312 10.094 1 96.5 97 GLU B O 1
ATOM 1964 N N . PHE B 1 98 ? 3.48 14.953 8.625 1 97.25 98 PHE B N 1
ATOM 1965 C CA . PHE B 1 98 ? 4.188 15.508 7.48 1 97.25 98 PHE B CA 1
ATOM 1966 C C . PHE B 1 98 ? 3.902 17 7.34 1 97.25 98 PHE B C 1
ATOM 1968 O O . PHE B 1 98 ? 4.809 17.781 7.059 1 97.25 98 PHE B O 1
ATOM 1975 N N . TYR B 1 99 ? 2.732 17.359 7.574 1 96.12 99 TYR B N 1
ATOM 1976 C CA . TYR B 1 99 ? 2.334 18.75 7.379 1 96.12 99 TYR B CA 1
ATOM 1977 C C . TYR B 1 99 ? 2.383 19.516 8.688 1 96.12 99 TYR B C 1
ATOM 1979 O O . TYR B 1 99 ? 1.809 20.609 8.797 1 96.12 99 TYR B O 1
ATOM 1987 N N . ASN B 1 100 ? 2.924 18.922 9.672 1 94.69 100 ASN B N 1
ATOM 1988 C CA . ASN B 1 100 ? 3.201 19.547 10.961 1 94.69 100 ASN B CA 1
ATOM 1989 C C . ASN B 1 100 ? 1.913 19.906 11.703 1 94.69 100 ASN B C 1
ATOM 1991 O O . ASN B 1 100 ? 1.8 20.984 12.273 1 94.69 100 ASN B O 1
ATOM 1995 N N . LEU B 1 101 ? 1.019 19.016 11.625 1 95.69 101 LEU B N 1
ATOM 1996 C CA . LEU B 1 101 ? -0.223 19.141 12.383 1 95.69 101 LEU B CA 1
ATOM 1997 C C . LEU B 1 101 ? -0.229 18.188 13.57 1 95.69 101 LEU B C 1
ATOM 1999 O O . LEU B 1 101 ? 0.555 17.234 13.617 1 95.69 101 LEU B O 1
ATOM 2003 N N . VAL B 1 102 ? -1.075 18.562 14.523 1 95.75 102 VAL B N 1
ATOM 2004 C CA . VAL B 1 102 ? -1.313 17.672 15.664 1 95.75 102 VAL B CA 1
ATOM 2005 C C . VAL B 1 102 ? -2.609 16.891 15.453 1 95.75 102 VAL B C 1
ATOM 2007 O O . VAL B 1 102 ? -3.652 17.484 15.156 1 95.75 102 VAL B O 1
ATOM 2010 N N . SER B 1 103 ? -2.471 15.57 15.492 1 97.31 103 SER B N 1
ATOM 2011 C CA . SER B 1 103 ? -3.646 14.711 15.359 1 97.31 103 SER B CA 1
ATOM 2012 C C . SER B 1 103 ? -3.758 13.742 16.531 1 97.31 103 SER B C 1
ATOM 2014 O O . SER B 1 103 ? -2.764 13.141 16.938 1 97.31 103 SER B O 1
ATOM 2016 N N . VAL B 1 104 ? -5.016 13.648 17.125 1 98.12 104 VAL B N 1
ATOM 2017 C CA . VAL B 1 104 ? -5.277 12.758 18.25 1 98.12 104 VAL B CA 1
ATOM 2018 C C . VAL B 1 104 ? -6.578 11.992 18.016 1 98.12 104 VAL B C 1
ATOM 2020 O O . VAL B 1 104 ? -7.586 12.578 17.609 1 98.12 104 VAL B O 1
ATOM 2023 N N . THR B 1 105 ? -6.492 10.672 18.125 1 97.75 105 THR B N 1
ATOM 2024 C CA . THR B 1 105 ? -7.68 9.836 17.969 1 97.75 105 THR B CA 1
ATOM 2025 C C . THR B 1 105 ? -8.227 9.43 19.344 1 97.75 105 THR B C 1
ATOM 2027 O O . THR B 1 105 ? -7.465 9.031 20.219 1 97.75 105 THR B O 1
ATOM 2030 N N . ALA B 1 106 ? -9.547 9.609 19.422 1 96.62 106 ALA B N 1
ATOM 2031 C CA . ALA B 1 106 ? -10.242 9.195 20.641 1 96.62 106 ALA B CA 1
ATOM 2032 C C . ALA B 1 106 ? -11.352 8.195 20.312 1 96.62 106 ALA B C 1
ATOM 2034 O O . ALA B 1 106 ? -11.898 8.195 19.203 1 96.62 106 ALA B O 1
ATOM 2035 N N . THR B 1 107 ? -11.625 7.305 21.266 1 95.38 107 THR B N 1
ATOM 2036 C CA . THR B 1 107 ? -12.727 6.352 21.172 1 95.38 107 THR B CA 1
ATOM 2037 C C . THR B 1 107 ? -13.984 6.91 21.812 1 95.38 107 THR B C 1
ATOM 2039 O O . THR B 1 107 ? -13.953 7.367 22.953 1 95.38 107 THR B O 1
ATOM 2042 N N . GLN B 1 108 ? -15.016 7.008 21.047 1 91.5 108 GLN B N 1
ATOM 2043 C CA . GLN B 1 108 ? -16.312 7.441 21.562 1 91.5 108 GLN B CA 1
ATOM 2044 C C . GLN B 1 108 ? -17.266 6.262 21.703 1 91.5 108 GLN B C 1
ATOM 2046 O O . GLN B 1 108 ? -17.328 5.402 20.812 1 91.5 108 GLN B O 1
ATOM 2051 N N . SER B 1 109 ? -17.875 6.074 22.844 1 88.06 109 SER B N 1
ATOM 2052 C CA . SER B 1 109 ? -18.844 5.004 23.094 1 88.06 109 SER B CA 1
ATOM 2053 C C . SER B 1 109 ? -20.266 5.535 23.094 1 88.06 109 SER B C 1
ATOM 2055 O O . SER B 1 109 ? -20.547 6.57 23.688 1 88.06 109 SER B O 1
ATOM 2057 N N . LYS B 1 110 ? -20.984 5.117 22.078 1 84 110 LYS B N 1
ATOM 2058 C CA . LYS B 1 110 ? -22.422 5.352 22.094 1 84 110 LYS B CA 1
ATOM 2059 C C . LYS B 1 110 ? -23.188 4.059 22.375 1 84 110 LYS B C 1
ATOM 2061 O O . LYS B 1 110 ? -23.453 3.283 21.453 1 84 110 LYS B O 1
ATOM 2066 N N . GLY B 1 111 ? -23.562 3.861 23.5 1 84.69 111 GLY B N 1
ATOM 2067 C CA . GLY B 1 111 ? -24.188 2.596 23.875 1 84.69 111 GLY B CA 1
ATOM 2068 C C . GLY B 1 111 ? -23.219 1.42 23.766 1 84.69 111 GLY B C 1
ATOM 2069 O O . GLY B 1 111 ? -22.188 1.397 24.438 1 84.69 111 GLY B O 1
ATOM 2070 N N . THR B 1 112 ? -23.594 0.518 22.828 1 85.62 112 THR B N 1
ATOM 2071 C CA . THR B 1 112 ? -22.797 -0.696 22.688 1 85.62 112 THR B CA 1
ATOM 2072 C C . THR B 1 112 ? -21.781 -0.555 21.547 1 85.62 112 THR B C 1
ATOM 2074 O O . THR B 1 112 ? -20.875 -1.368 21.406 1 85.62 112 THR B O 1
ATOM 2077 N N . ALA B 1 113 ? -21.953 0.522 20.812 1 88.12 113 ALA B N 1
ATOM 2078 C CA . ALA B 1 113 ? -21.062 0.687 19.672 1 88.12 113 ALA B CA 1
ATOM 2079 C C . ALA B 1 113 ? -19.938 1.674 20 1 88.12 113 ALA B C 1
ATOM 2081 O O . ALA B 1 113 ? -20.141 2.623 20.75 1 88.12 113 ALA B O 1
ATOM 2082 N N . SER B 1 114 ? -18.703 1.308 19.609 1 92.25 114 SER B N 1
ATOM 2083 C CA . SER B 1 114 ? -17.547 2.193 19.766 1 92.25 114 SER B CA 1
ATOM 2084 C C . SER B 1 114 ? -17.094 2.729 18.406 1 92.25 114 SER B C 1
ATOM 2086 O O . SER B 1 114 ? -17.109 2.006 17.406 1 92.25 114 SER B O 1
ATOM 2088 N N . SER B 1 115 ? -16.891 4.004 18.406 1 93.81 115 SER B N 1
ATOM 2089 C CA . SER B 1 115 ? -16.406 4.637 17.172 1 93.81 115 SER B CA 1
ATOM 2090 C C . SER B 1 115 ? -15.164 5.48 17.438 1 93.81 115 SER B C 1
ATOM 2092 O O . SER B 1 115 ? -14.977 5.988 18.547 1 93.81 115 SER B O 1
ATOM 2094 N N . LYS B 1 116 ? -14.258 5.555 16.422 1 95.75 116 LYS B N 1
ATOM 2095 C CA . LYS B 1 116 ? -13.039 6.348 16.516 1 95.75 116 LYS B CA 1
ATOM 2096 C C . LYS B 1 116 ? -13.219 7.727 15.891 1 95.75 116 LYS B C 1
ATOM 2098 O O . LYS B 1 116 ? -13.758 7.84 14.781 1 95.75 116 LYS B O 1
ATOM 2103 N N . MET B 1 117 ? -12.82 8.703 16.625 1 96.56 117 MET B N 1
ATOM 2104 C CA . MET B 1 117 ? -12.852 10.086 16.156 1 96.56 117 MET B CA 1
ATOM 2105 C C . MET B 1 117 ? -11.469 10.711 16.234 1 96.56 117 MET B C 1
ATOM 2107 O O . MET B 1 117 ? -10.805 10.641 17.281 1 96.56 117 MET B O 1
ATOM 2111 N N . THR B 1 118 ? -11.008 11.266 15.141 1 97.31 118 THR B N 1
ATOM 2112 C CA . THR B 1 118 ? -9.703 11.922 15.102 1 97.31 118 THR B CA 1
ATOM 2113 C C . THR B 1 118 ? -9.859 13.438 14.969 1 97.31 118 THR B C 1
ATOM 2115 O O . THR B 1 118 ? -10.547 13.914 14.062 1 97.31 118 THR B O 1
ATOM 2118 N N . ARG B 1 119 ? -9.234 14.148 15.906 1 98.31 119 ARG B N 1
ATOM 2119 C CA . ARG B 1 119 ? -9.188 15.609 15.883 1 98.31 119 ARG B CA 1
ATOM 2120 C C . ARG B 1 119 ? -7.828 16.109 15.406 1 98.31 119 ARG B C 1
ATOM 2122 O O . ARG B 1 119 ? -6.793 15.648 15.891 1 98.31 119 ARG B O 1
ATOM 2129 N N . ILE B 1 120 ? -7.906 17 14.453 1 97.12 120 ILE B N 1
ATOM 2130 C CA . ILE B 1 120 ? -6.695 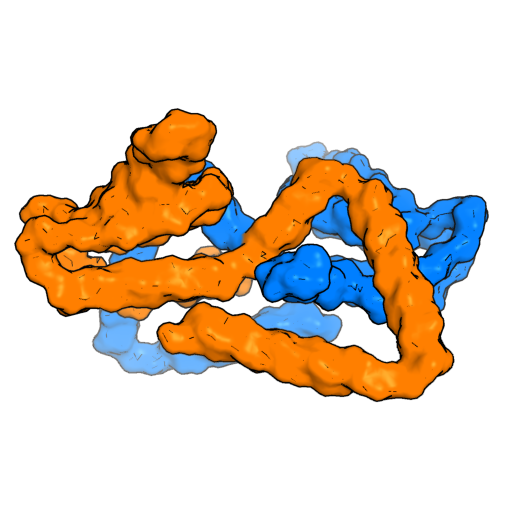17.531 13.828 1 97.12 120 ILE B CA 1
ATOM 2131 C C . ILE B 1 120 ? -6.656 19.047 13.977 1 97.12 120 ILE B C 1
ATOM 2133 O O . ILE B 1 120 ? -7.645 19.734 13.688 1 97.12 120 ILE B O 1
ATOM 2137 N N . LYS B 1 121 ? -5.504 19.609 14.406 1 95.75 121 LYS B N 1
ATOM 2138 C CA . LYS B 1 121 ? -5.363 21.047 14.57 1 95.75 121 LYS B CA 1
ATOM 2139 C C . LYS B 1 121 ? -3.959 21.516 14.188 1 95.75 121 LYS B C 1
ATOM 2141 O O . LYS B 1 121 ? -3.023 20.719 14.156 1 95.75 121 LYS B O 1
ATOM 2146 N N . LYS B 1 122 ? -3.908 22.781 13.859 1 93.5 122 LYS B N 1
ATOM 2147 C CA . LYS B 1 122 ? -2.605 23.391 13.641 1 93.5 122 LYS B CA 1
ATOM 2148 C C . LYS B 1 122 ? -1.839 23.547 14.953 1 93.5 122 LYS B C 1
ATOM 2150 O O . LYS B 1 122 ? -2.438 23.781 16 1 93.5 122 LYS B O 1
ATOM 2155 N N . ARG B 1 123 ? -0.607 23.359 14.812 1 88 123 ARG B N 1
ATOM 2156 C CA . ARG B 1 123 ? 0.214 23.609 15.992 1 88 123 ARG B CA 1
ATOM 2157 C C . ARG B 1 123 ? 0.193 25.094 16.375 1 88 123 ARG B C 1
ATOM 2159 O O . ARG B 1 123 ? 0.172 25.953 15.492 1 88 123 ARG B O 1
ATOM 2166 N N . LYS B 1 124 ? 0.023 25.484 17.578 1 76.88 124 LYS B N 1
ATOM 2167 C CA . LYS B 1 124 ? -0.065 26.844 18.094 1 76.88 124 LYS B CA 1
ATOM 2168 C C . LYS B 1 124 ? 1.167 27.656 17.688 1 76.88 124 LYS B C 1
ATOM 2170 O O . LYS B 1 124 ? 1.064 28.859 17.406 1 76.88 124 LYS B O 1
ATOM 2175 N N . VAL B 1 125 ? 2.246 27.016 17.812 1 67.5 125 VAL B N 1
ATOM 2176 C CA . VAL B 1 125 ? 3.477 27.75 17.547 1 67.5 125 VAL B CA 1
ATOM 2177 C C . VAL B 1 125 ? 3.877 27.547 16.078 1 67.5 125 VAL B C 1
ATOM 2179 O O . VAL B 1 125 ? 4.09 26.422 15.633 1 67.5 125 VAL B O 1
ATOM 2182 N N . GLY B 1 126 ? 3.691 28.594 15.297 1 63.62 126 GLY B N 1
ATOM 2183 C CA . GLY B 1 126 ? 4.328 28.547 13.992 1 63.62 126 GLY B CA 1
ATOM 2184 C C . GLY B 1 126 ? 3.346 28.328 12.859 1 63.62 126 GLY B C 1
ATOM 2185 O O . GLY B 1 126 ? 2.258 27.781 13.07 1 63.62 126 GLY B O 1
ATOM 2186 N N . SER B 1 127 ? 3.32 29.156 12.031 1 66 127 SER B N 1
ATOM 2187 C CA . SER B 1 127 ? 2.51 29.047 10.828 1 66 127 SER B CA 1
ATOM 2188 C C . SER B 1 127 ? 2.842 27.781 10.047 1 66 127 SER B C 1
ATOM 2190 O O . SER B 1 127 ? 4.012 27.422 9.906 1 66 127 SER B O 1
ATOM 2192 N N . VAL B 1 128 ? 1.854 26.969 9.828 1 73.12 128 VAL B N 1
ATOM 2193 C CA . VAL B 1 128 ? 2.037 25.797 8.984 1 73.12 128 VAL B CA 1
ATOM 2194 C C . VAL B 1 128 ? 2.309 26.219 7.547 1 73.12 128 VAL B C 1
ATOM 2196 O O . VAL B 1 128 ? 1.523 26.969 6.961 1 73.12 128 VAL B O 1
ATOM 2199 N N . GLU B 1 129 ? 3.582 25.953 7.188 1 82.25 129 GLU B N 1
ATOM 2200 C CA . GLU B 1 129 ? 3.914 26.203 5.789 1 82.25 129 GLU B CA 1
ATOM 2201 C C . GLU B 1 129 ? 3.635 24.984 4.93 1 82.25 129 GLU B C 1
ATOM 2203 O O . GLU B 1 129 ? 3.926 23.859 5.336 1 82.25 129 GLU B O 1
ATOM 2208 N N . LEU B 1 130 ? 2.965 25.281 3.863 1 90.62 130 LEU B N 1
ATOM 2209 C CA . LEU B 1 130 ? 2.664 24.203 2.922 1 90.62 130 LEU B CA 1
ATOM 2210 C C . LEU B 1 130 ? 3.82 24 1.948 1 90.62 130 LEU B C 1
ATOM 2212 O O . LEU B 1 130 ? 4.121 24.875 1.139 1 90.62 130 LEU B O 1
ATOM 2216 N N . PRO B 1 131 ? 4.406 22.844 2.135 1 91.56 131 PRO B N 1
ATOM 2217 C CA . PRO B 1 131 ? 5.449 22.562 1.144 1 91.56 131 PRO B CA 1
ATOM 2218 C C . PRO B 1 131 ? 4.906 22.516 -0.284 1 91.56 131 PRO B C 1
ATOM 2220 O O . PRO B 1 131 ? 3.787 22.047 -0.511 1 91.56 131 PRO B O 1
ATOM 2223 N N . ASN B 1 132 ? 5.766 22.891 -1.213 1 92.06 132 ASN B N 1
ATOM 2224 C CA . ASN B 1 132 ? 5.383 22.844 -2.619 1 92.06 132 ASN B CA 1
ATOM 2225 C C . ASN B 1 132 ? 5.289 21.406 -3.131 1 92.06 132 ASN B C 1
ATOM 2227 O O . ASN B 1 132 ? 4.391 21.078 -3.908 1 92.06 132 ASN B O 1
ATOM 2231 N N . ILE B 1 133 ? 6.184 20.609 -2.637 1 93.31 133 ILE B N 1
ATOM 2232 C CA . ILE B 1 133 ? 6.141 19.203 -2.977 1 93.31 133 ILE B CA 1
ATOM 2233 C C . ILE B 1 133 ? 5.25 18.453 -1.981 1 93.31 133 ILE B C 1
ATOM 2235 O O . ILE B 1 133 ? 5.527 18.453 -0.779 1 93.31 133 ILE B O 1
ATOM 2239 N N . THR B 1 134 ? 4.246 17.875 -2.541 1 96.5 134 THR B N 1
ATOM 2240 C CA . THR B 1 134 ? 3.32 17.156 -1.675 1 96.5 134 THR B CA 1
ATOM 2241 C C . THR B 1 134 ? 3.93 15.836 -1.212 1 96.5 134 THR B C 1
ATOM 2243 O O . THR B 1 134 ? 4.922 15.367 -1.779 1 96.5 134 THR B O 1
ATOM 2246 N N . LEU B 1 135 ? 3.34 15.312 -0.224 1 96.62 135 LEU B N 1
ATOM 2247 C CA . LEU B 1 135 ? 3.766 14.008 0.266 1 96.62 135 LEU B CA 1
ATOM 2248 C C . LEU B 1 135 ? 3.646 12.953 -0.827 1 96.62 135 LEU B C 1
ATOM 2250 O O . LEU B 1 135 ? 4.57 12.164 -1.039 1 96.62 135 LEU B O 1
ATOM 2254 N N . VAL B 1 136 ? 2.5 12.953 -1.499 1 96.38 136 VAL B N 1
ATOM 2255 C CA . VAL B 1 136 ? 2.242 11.977 -2.551 1 96.38 136 VAL B CA 1
ATOM 2256 C C . VAL B 1 136 ? 3.287 12.117 -3.656 1 96.38 136 VAL B C 1
ATOM 2258 O O . VAL B 1 136 ? 3.814 11.125 -4.156 1 96.38 136 VAL B O 1
ATOM 2261 N N . GLN B 1 137 ? 3.582 13.336 -4.043 1 94 137 GLN B N 1
ATOM 2262 C CA . GLN B 1 137 ? 4.629 13.562 -5.035 1 94 137 GLN B CA 1
ATOM 2263 C C . GLN B 1 137 ? 5.973 13.031 -4.551 1 94 137 GLN B C 1
ATOM 2265 O O . GLN B 1 137 ? 6.691 12.367 -5.305 1 94 137 GLN B O 1
ATOM 2270 N N . PHE B 1 138 ? 6.281 13.352 -3.342 1 93.94 138 PHE B N 1
ATOM 2271 C CA . PHE B 1 138 ? 7.535 12.906 -2.752 1 93.94 138 PHE B CA 1
ATOM 2272 C C . PHE B 1 138 ? 7.637 11.383 -2.789 1 93.94 138 PHE B C 1
ATOM 2274 O O . PHE B 1 138 ? 8.664 10.836 -3.188 1 93.94 138 PHE B O 1
ATOM 2281 N N . LEU B 1 139 ? 6.59 10.68 -2.393 1 93.75 139 LEU B N 1
ATOM 2282 C CA . LEU B 1 139 ? 6.578 9.219 -2.334 1 93.75 139 LEU B CA 1
ATOM 2283 C C . LEU B 1 139 ? 6.719 8.625 -3.729 1 93.75 139 LEU B C 1
ATOM 2285 O O . LEU B 1 139 ? 7.395 7.605 -3.906 1 93.75 139 LEU B O 1
ATOM 2289 N N . ARG B 1 140 ? 6.113 9.164 -4.691 1 90.44 140 ARG B N 1
ATOM 2290 C CA . ARG B 1 140 ? 6.223 8.695 -6.066 1 90.44 140 ARG B CA 1
ATOM 2291 C C . ARG B 1 140 ? 7.641 8.883 -6.598 1 90.44 140 ARG B C 1
ATOM 2293 O O . ARG B 1 140 ? 8.18 8.008 -7.273 1 90.44 140 ARG B O 1
ATOM 2300 N N . MET B 1 141 ? 8.227 9.953 -6.203 1 85.38 141 MET B N 1
ATOM 2301 C CA . MET B 1 141 ? 9.594 10.242 -6.641 1 85.38 141 MET B CA 1
ATOM 2302 C C . MET B 1 141 ? 10.586 9.305 -5.965 1 85.38 141 MET B C 1
ATOM 2304 O O . MET B 1 141 ? 11.555 8.867 -6.59 1 85.38 141 MET B O 1
ATOM 2308 N N . ALA B 1 142 ? 10.375 9.094 -4.727 1 84.5 142 ALA B N 1
ATOM 2309 C CA . ALA B 1 142 ? 11.258 8.219 -3.953 1 84.5 142 ALA B CA 1
ATOM 2310 C C . ALA B 1 142 ? 11.242 6.797 -4.496 1 84.5 142 ALA B C 1
ATOM 2312 O O . ALA B 1 142 ? 12.281 6.133 -4.551 1 84.5 142 ALA B O 1
ATOM 2313 N N . LYS B 1 143 ? 10.125 6.348 -4.863 1 80.5 143 LYS B N 1
ATOM 2314 C CA . LYS B 1 143 ? 9.969 5.008 -5.422 1 80.5 143 LYS B CA 1
ATOM 2315 C C . LYS B 1 143 ? 10.75 4.859 -6.723 1 80.5 143 LYS B C 1
ATOM 2317 O O . LYS B 1 143 ? 11.273 3.785 -7.023 1 80.5 143 LYS B O 1
ATOM 2322 N N . GLU B 1 144 ? 10.828 5.883 -7.461 1 74.25 144 GLU B N 1
ATOM 2323 C CA . GLU B 1 144 ? 11.508 5.875 -8.75 1 74.25 144 GLU B CA 1
ATOM 2324 C C . GLU B 1 144 ? 13.008 6.062 -8.586 1 74.25 144 GLU B C 1
ATOM 2326 O O . GLU B 1 144 ? 13.758 6.027 -9.57 1 74.25 144 GLU B O 1
ATOM 2331 N N . GLY B 1 145 ? 13.469 6.082 -7.422 1 70 145 GLY B N 1
ATOM 2332 C CA . GLY B 1 145 ? 14.891 6.223 -7.164 1 70 145 GLY B CA 1
ATOM 2333 C C . GLY B 1 145 ? 15.398 7.637 -7.367 1 70 145 GLY B C 1
ATOM 2334 O O . GLY B 1 145 ? 16.609 7.855 -7.516 1 70 145 GLY B O 1
ATOM 2335 N N . ILE B 1 146 ? 14.477 8.508 -7.453 1 64.62 146 ILE B N 1
ATOM 2336 C CA . ILE B 1 146 ? 14.875 9.898 -7.633 1 64.62 146 ILE B CA 1
ATOM 2337 C C . ILE B 1 146 ? 15.352 10.477 -6.301 1 64.62 146 ILE B C 1
ATOM 2339 O O . ILE B 1 146 ? 16.281 11.289 -6.266 1 64.62 146 ILE B O 1
ATOM 2343 N N . TRP B 1 147 ? 14.695 10 -5.23 1 65.69 147 TRP B N 1
ATOM 2344 C CA . TRP B 1 147 ? 15.109 10.469 -3.914 1 65.69 147 TRP B CA 1
ATOM 2345 C C . TRP B 1 147 ? 15.625 9.312 -3.061 1 65.69 147 TRP B C 1
ATOM 2347 O O . TRP B 1 147 ? 15.219 8.164 -3.25 1 65.69 147 TRP B O 1
#

Radius of gyration: 22.69 Å; Cα contacts (8 Å, |Δi|>4): 311; chains: 2; bounding box: 60×63×46 Å

Organism: NCBI:txid165716

Solvent-accessible surface area (backbone atoms only — not comparable to full-atom values): 16568 Å² total; per-residue (Å²): 109,68,71,57,45,55,50,46,56,51,48,51,53,47,54,60,64,62,65,60,59,76,70,51,48,54,52,50,48,51,43,52,50,49,40,51,54,24,55,66,56,28,52,70,71,43,46,51,54,55,58,45,15,63,36,45,65,57,51,49,49,53,49,52,52,51,51,50,47,62,73,71,46,61,91,88,46,74,48,79,44,77,55,73,52,67,67,60,39,47,50,50,48,32,53,32,29,37,57,56,33,47,68,50,76,44,80,44,72,60,87,91,48,74,45,41,39,31,44,33,32,70,45,86,77,60,81,75,69,80,62,85,56,42,69,68,57,49,54,56,36,36,72,71,62,74,94,110,67,70,58,46,56,52,47,56,51,50,51,54,48,54,62,63,61,66,58,60,75,71,50,49,55,52,50,48,52,45,51,52,50,39,52,54,24,55,65,55,28,52,70,72,44,47,51,54,56,58,46,15,63,36,47,65,57,50,50,50,52,48,54,52,52,52,50,48,63,73,70,48,62,91,88,46,73,47,78,46,75,55,72,52,68,67,59,40,45,52,50,49,33,52,32,28,36,58,56,34,46,69,50,76,44,80,45,72,59,86,90,48,76,45,41,40,31,45,32,31,70,45,86,79,60,80,76,69,79,61,86,56,44,69,68,57,48,53,57,38,36,73,71,65,74,93

Sequence (294 aa):
MGVKFLKFIWVTIIKALESSSSKRKGRVDADKMAVLTAWHRVDCRTRDALRRSFLSDLVYGYEECIRAFIKESGDGEVLVLHVQDPFHRLLLHGICEFYNLVSVTATQSKGTASSKMTRIKKRKVGSVELPNITLVQFLRMAKEGIWMGVKFLKFIWVTIIKALESSSSKRKGRVDADKMAVLTAWHRVDCRTRDALRRSFLSDLVYGYEECI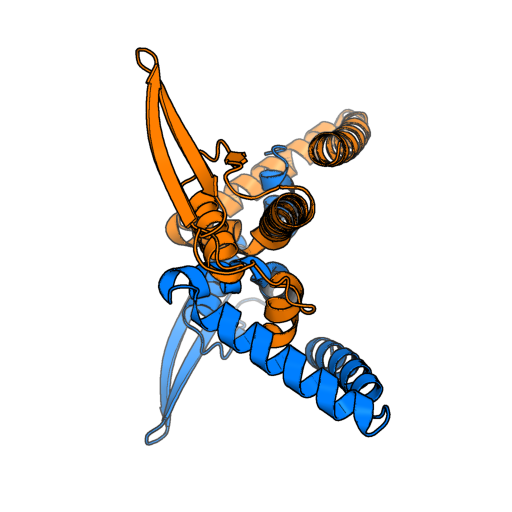RAFIKESGDGEVLVLHVQDPFHRLLLHGICEFYNLVSVTATQSKGTASSKMTRIKKRKVGSVELPNITLVQFLRMAKEGIW